Protein AF-A0A0Q4GE25-F1 (afdb_monomer_lite)

Sequence (255 aa):
MQRCVIAACESFARDFEIYSIDETFLDLAGFEGRDLVAHANAMRAQVQLLITIPTCVGIAETKTLANLANVAAKKNPQFGGVAELREQGVRHDVMHAFAVGDVWGVGGATARKLTDLGIHTAGALRDMPMKQARAVGTVVLERLVAELRGVPSNAVEAVEPRRKGMAVTRSFGTPICDFERMRGALSQYALRAGEKLRSHGLVAARLTTFFHTNKHKPDRPQYGGSRMVTLHPMTNDSLELIAAARHGRMLAASP

Secondary structure (DSSP, 8-state):
-HHHHHHHHGGG-SEEEE-SSS-EEEE-TT-TTS-HHHHHHHHHHHHHHHH-----EEE-SSHHHHHHHHHHHHH-GGGTTEEE--SHHHHHHHHHHSBGGGSTT--HHHHHHHHHTT--BHHHHHHS-HHHHHHHHHHHHHHHHHHHTT----SS--S-------------SS---SHHHHHHHHHHHHHHHHHHHHHTT--EEEEEEEEE--TT-TTS---EEEEEEEEEEEE--HHHHHHHHHHS---PPP-

Foldseek 3Di:
DQVQLCVLCVVLAPDWQDDDSQDIDGHNPVVVPDPNLVSVVVSQVSCCVRVVDHAAWAAALEPQNRQLQQVCLVPPCVSVRYGYLNDPVSLVVSQVVAFPCSTPPCDPVLSVLCVVVVNTTSVSLLVDDLVVLCVSPNVLSSQSSCVSVSHYRCSDPSPPPPPPDDFDDDDDPDDDPDPVVVLVVLLVRLLVQLVVCVVVVHFAQKDKDKDWDDPVPPVDDTDIDMDMDGDVPTGSDSVSSSVRSNVPPDPDDDD

pLDDT: mean 88.65, std 12.49, range [27.84, 98.56]

Structure (mmCIF, N/CA/C/O backbone):
data_AF-A0A0Q4GE25-F1
#
_entry.id   AF-A0A0Q4GE25-F1
#
loop_
_atom_site.group_PDB
_atom_site.id
_atom_site.type_symbol
_atom_site.label_atom_id
_atom_site.label_alt_id
_atom_site.label_comp_id
_atom_site.label_asym_id
_atom_site.label_entity_id
_atom_site.label_seq_id
_atom_site.pdbx_PDB_ins_code
_atom_site.Cartn_x
_atom_site.Cartn_y
_atom_site.Cartn_z
_atom_site.occupancy
_atom_site.B_iso_or_equiv
_atom_site.auth_seq_id
_atom_site.auth_comp_id
_atom_site.auth_asym_id
_atom_site.auth_atom_id
_atom_site.pdbx_PDB_model_num
ATOM 1 N N . MET A 1 1 ? 17.898 -0.895 7.546 1.00 73.31 1 MET A N 1
ATOM 2 C CA . MET A 1 1 ? 16.659 -0.200 7.946 1.00 73.31 1 MET A CA 1
ATOM 3 C C . MET A 1 1 ? 15.548 -1.200 8.243 1.00 73.31 1 MET A C 1
ATOM 5 O O . MET A 1 1 ? 15.315 -1.435 9.414 1.00 73.31 1 MET A O 1
ATOM 9 N N . GLN A 1 2 ? 14.964 -1.879 7.248 1.00 79.31 2 GLN A N 1
ATOM 10 C CA . GLN A 1 2 ? 13.864 -2.837 7.460 1.00 79.31 2 GLN A CA 1
ATOM 11 C C .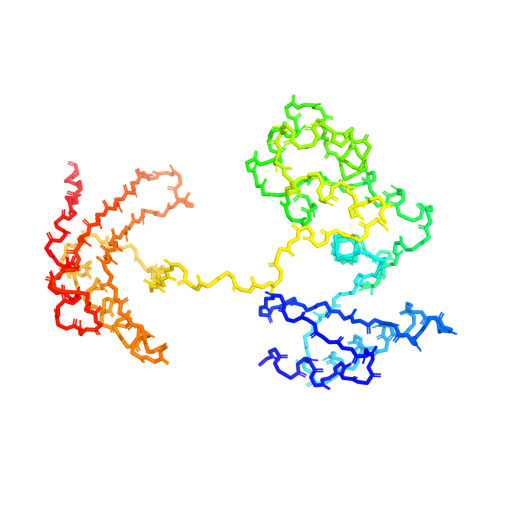 GLN A 1 2 ? 14.130 -3.912 8.533 1.00 79.31 2 GLN A C 1
ATOM 13 O O . GLN A 1 2 ? 13.330 -4.075 9.445 1.00 79.31 2 GLN A O 1
ATOM 18 N N . ARG A 1 3 ? 15.288 -4.591 8.485 1.00 81.88 3 ARG A N 1
ATOM 19 C CA . ARG A 1 3 ? 15.677 -5.592 9.503 1.00 81.88 3 ARG A CA 1
ATOM 20 C C . ARG A 1 3 ? 15.715 -5.018 10.926 1.00 81.88 3 ARG A C 1
ATOM 22 O O . ARG A 1 3 ? 15.395 -5.723 11.869 1.00 81.88 3 ARG A O 1
ATOM 29 N N . CYS A 1 4 ? 16.092 -3.748 11.072 1.00 84.31 4 CYS A N 1
ATOM 30 C CA . CYS A 1 4 ? 16.165 -3.081 12.370 1.00 84.31 4 CYS A CA 1
ATOM 31 C C . CYS A 1 4 ? 14.767 -2.729 12.898 1.00 84.31 4 CYS A C 1
ATOM 33 O O . CYS A 1 4 ? 14.531 -2.852 14.091 1.00 84.31 4 CYS A O 1
ATOM 35 N N . VAL A 1 5 ? 13.839 -2.335 12.016 1.00 86.50 5 VAL A N 1
ATOM 36 C CA . VAL A 1 5 ? 12.433 -2.100 12.389 1.00 86.50 5 VAL A CA 1
ATOM 37 C C . VAL A 1 5 ? 11.776 -3.401 12.845 1.00 86.50 5 VAL A C 1
ATOM 39 O O . VAL A 1 5 ? 11.134 -3.407 13.885 1.00 86.50 5 VAL A O 1
ATOM 42 N N . ILE A 1 6 ? 11.984 -4.508 12.123 1.00 86.69 6 ILE A N 1
ATOM 43 C CA . ILE A 1 6 ? 11.445 -5.820 12.522 1.00 86.69 6 ILE A CA 1
ATOM 44 C C . ILE A 1 6 ? 11.987 -6.224 13.892 1.00 86.69 6 ILE A C 1
ATOM 46 O O . ILE A 1 6 ? 11.196 -6.507 14.782 1.00 86.69 6 ILE A O 1
ATOM 50 N N . ALA A 1 7 ? 13.306 -6.141 14.097 1.00 87.50 7 ALA A N 1
ATOM 51 C CA . ALA A 1 7 ? 13.917 -6.429 15.394 1.00 87.50 7 ALA A CA 1
ATOM 52 C C . ALA A 1 7 ? 13.349 -5.548 16.526 1.00 87.50 7 ALA A C 1
ATOM 54 O O . ALA A 1 7 ? 13.128 -6.024 17.634 1.00 87.50 7 ALA A O 1
ATOM 55 N N . ALA A 1 8 ? 13.054 -4.271 16.252 1.00 90.19 8 ALA A N 1
ATOM 56 C CA . ALA A 1 8 ? 12.422 -3.377 17.222 1.00 90.19 8 ALA A CA 1
ATOM 57 C C . ALA A 1 8 ? 10.956 -3.740 17.525 1.00 90.19 8 ALA A C 1
ATOM 59 O O . ALA A 1 8 ? 10.451 -3.339 18.571 1.00 90.19 8 ALA A O 1
ATOM 60 N N . CYS A 1 9 ? 10.283 -4.487 16.649 1.00 91.25 9 CYS A N 1
ATOM 61 C CA . CYS A 1 9 ? 8.892 -4.900 16.816 1.00 91.25 9 CYS A CA 1
ATOM 62 C C . CYS A 1 9 ? 8.727 -6.357 17.277 1.00 91.25 9 CYS A C 1
ATOM 64 O O . CYS A 1 9 ? 7.604 -6.725 17.605 1.00 91.25 9 CYS A O 1
ATOM 66 N N . GLU A 1 10 ? 9.787 -7.176 17.319 1.00 90.06 10 GLU A N 1
ATOM 67 C CA . GLU A 1 10 ? 9.715 -8.636 17.545 1.00 90.06 10 GLU A CA 1
ATOM 68 C C . GLU A 1 10 ? 8.858 -9.042 18.754 1.00 90.06 10 GLU A C 1
ATOM 70 O O . GLU A 1 10 ? 8.070 -9.974 18.661 1.00 90.06 10 GLU A O 1
ATOM 75 N N . SER A 1 11 ? 8.931 -8.312 19.869 1.00 91.44 11 SER A N 1
ATOM 76 C CA . SER A 1 11 ? 8.152 -8.614 21.081 1.00 91.44 11 SER A CA 1
ATOM 77 C C . SER A 1 11 ? 6.671 -8.212 21.021 1.00 91.44 11 SER A C 1
ATOM 79 O O . SER A 1 11 ? 5.930 -8.456 21.974 1.00 91.44 11 SER A O 1
ATOM 81 N N . PHE A 1 12 ? 6.236 -7.539 19.954 1.00 93.31 12 PHE A N 1
ATOM 82 C CA . PHE A 1 12 ? 4.886 -6.981 19.815 1.00 93.31 12 PHE A CA 1
ATOM 83 C C . PHE A 1 12 ? 3.976 -7.787 18.890 1.00 93.31 12 PHE A C 1
ATOM 85 O O . PHE A 1 12 ? 2.786 -7.486 18.831 1.00 93.31 12 PHE A O 1
ATOM 92 N N . ALA A 1 13 ? 4.495 -8.789 18.187 1.00 93.38 13 ALA A N 1
ATOM 93 C CA . ALA A 1 13 ? 3.704 -9.630 17.300 1.00 93.38 13 ALA A CA 1
ATOM 94 C C . ALA A 1 13 ? 4.163 -11.083 17.376 1.00 93.38 13 ALA A C 1
ATOM 96 O O . ALA A 1 13 ? 5.288 -11.377 17.771 1.00 93.38 13 ALA A O 1
ATOM 97 N N . ARG A 1 14 ? 3.268 -11.993 16.998 1.00 90.94 14 ARG A N 1
ATOM 98 C CA . ARG A 1 14 ? 3.565 -13.421 16.882 1.00 90.94 14 ARG A CA 1
ATOM 99 C C . ARG A 1 14 ? 4.433 -13.710 15.662 1.00 90.94 14 ARG A C 1
ATOM 101 O O . ARG A 1 14 ? 5.336 -14.535 15.741 1.00 90.94 14 ARG A O 1
ATOM 108 N N . ASP A 1 15 ? 4.116 -13.058 14.547 1.00 90.12 15 ASP A N 1
ATOM 109 C CA . ASP A 1 15 ? 4.780 -13.250 13.261 1.00 90.12 15 ASP A CA 1
ATOM 110 C C . ASP A 1 15 ? 4.742 -11.963 12.420 1.00 90.12 15 ASP A C 1
ATOM 112 O O . ASP A 1 15 ? 3.973 -11.033 12.699 1.00 90.12 15 ASP A O 1
ATOM 116 N N . PHE A 1 16 ? 5.581 -11.916 11.386 1.00 88.06 16 PHE A N 1
ATOM 117 C CA . PHE A 1 16 ? 5.767 -10.770 10.505 1.00 88.06 16 PHE A CA 1
ATOM 118 C C . PHE A 1 16 ? 5.730 -11.191 9.041 1.00 88.06 16 PHE A C 1
ATOM 120 O O . PHE A 1 16 ? 6.460 -12.077 8.604 1.00 88.06 16 PHE A O 1
ATOM 127 N N . GLU A 1 17 ? 4.978 -10.446 8.239 1.00 87.38 17 GLU A N 1
ATOM 128 C CA . GLU A 1 17 ? 5.005 -10.561 6.788 1.00 87.38 17 GLU A CA 1
ATOM 129 C C . GLU A 1 17 ? 5.560 -9.278 6.173 1.00 87.38 17 GLU A C 1
ATOM 131 O O . GLU A 1 17 ? 4.944 -8.211 6.208 1.00 87.38 17 GLU A O 1
ATOM 136 N N . ILE A 1 18 ? 6.751 -9.395 5.591 1.00 84.50 18 ILE A N 1
ATOM 137 C CA . ILE A 1 18 ? 7.405 -8.319 4.851 1.00 84.50 18 ILE A CA 1
ATOM 138 C C . ILE A 1 18 ? 6.677 -8.111 3.521 1.00 84.50 18 ILE A C 1
ATOM 140 O O . ILE A 1 18 ? 6.727 -8.980 2.653 1.00 84.50 18 ILE A O 1
ATOM 144 N N . TYR A 1 19 ? 6.062 -6.942 3.338 1.00 83.56 19 TYR A N 1
ATOM 145 C CA . TYR A 1 19 ? 5.376 -6.597 2.093 1.00 83.56 19 TYR A CA 1
ATOM 146 C C . TYR A 1 19 ? 6.238 -5.714 1.179 1.00 83.56 19 TYR A C 1
ATOM 148 O O . TYR A 1 19 ? 6.393 -5.992 -0.011 1.00 83.56 19 TYR A O 1
ATOM 156 N N . SER A 1 20 ? 6.851 -4.667 1.734 1.00 82.50 20 SER A N 1
ATOM 157 C CA . SER A 1 20 ? 7.779 -3.773 1.033 1.00 82.50 20 SER A CA 1
ATOM 158 C C . SER A 1 20 ? 8.949 -3.385 1.946 1.00 82.50 20 SER A C 1
ATOM 160 O O . SER A 1 20 ? 9.133 -3.951 3.020 1.00 82.50 20 SER A O 1
ATOM 162 N N . ILE A 1 21 ? 9.780 -2.429 1.522 1.00 76.75 21 ILE A N 1
ATOM 163 C CA . ILE A 1 21 ? 10.890 -1.911 2.342 1.00 76.75 21 ILE A CA 1
ATOM 164 C C . ILE A 1 21 ? 10.368 -1.137 3.568 1.00 76.75 21 ILE A C 1
ATOM 166 O O . ILE A 1 21 ? 11.033 -1.113 4.605 1.00 76.75 21 ILE A O 1
ATOM 170 N N . ASP A 1 22 ? 9.207 -0.498 3.432 1.00 83.19 22 ASP A N 1
ATOM 171 C CA . ASP A 1 22 ? 8.592 0.422 4.390 1.00 83.19 22 ASP A CA 1
ATOM 172 C C . ASP A 1 22 ? 7.255 -0.077 4.968 1.00 83.19 22 ASP A C 1
ATOM 174 O O . ASP A 1 22 ? 6.660 0.604 5.802 1.00 83.19 22 ASP A O 1
ATOM 178 N N . GLU A 1 23 ? 6.793 -1.264 4.568 1.00 88.94 23 GLU A N 1
ATOM 179 C CA . GLU A 1 23 ? 5.515 -1.834 4.993 1.00 88.94 23 GLU A CA 1
ATOM 180 C C . GLU A 1 23 ? 5.651 -3.315 5.369 1.00 88.94 23 GLU A C 1
ATOM 182 O O . GLU A 1 23 ? 6.169 -4.139 4.607 1.00 88.94 23 GLU A O 1
ATOM 187 N N . THR A 1 24 ? 5.152 -3.644 6.559 1.00 91.06 24 THR A N 1
ATOM 188 C CA . THR A 1 24 ? 5.160 -4.987 7.145 1.00 91.06 24 THR A CA 1
ATOM 189 C C . THR A 1 24 ? 3.801 -5.226 7.792 1.00 91.06 24 THR A C 1
ATOM 191 O O . THR A 1 24 ? 3.307 -4.359 8.514 1.00 91.06 24 THR A O 1
ATOM 194 N N . PHE A 1 25 ? 3.208 -6.394 7.560 1.00 92.75 25 PHE A N 1
ATOM 195 C CA . PHE A 1 25 ? 2.027 -6.845 8.293 1.00 92.75 25 PHE A CA 1
ATOM 196 C C . PHE A 1 25 ? 2.459 -7.632 9.527 1.00 92.75 25 PHE A C 1
ATOM 198 O O . PHE A 1 25 ? 3.404 -8.418 9.471 1.00 92.75 25 PHE A O 1
ATOM 205 N N . LEU A 1 26 ? 1.779 -7.391 10.643 1.00 93.38 26 LEU A N 1
ATOM 206 C CA . LEU A 1 26 ? 2.067 -8.016 11.926 1.00 93.38 26 LEU A CA 1
ATOM 207 C C . LEU A 1 26 ? 0.892 -8.907 12.309 1.00 93.38 26 LEU A C 1
ATOM 209 O O . LEU A 1 26 ? -0.261 -8.480 12.239 1.00 93.38 26 LEU A O 1
ATOM 213 N N . ASP A 1 27 ? 1.196 -10.123 12.738 1.00 91.94 27 ASP A N 1
ATOM 214 C CA . ASP A 1 27 ? 0.208 -11.033 13.292 1.00 91.94 27 ASP A CA 1
ATOM 215 C C . ASP A 1 27 ? 0.078 -10.808 14.802 1.00 91.94 27 ASP A C 1
ATOM 217 O O . ASP A 1 27 ? 0.996 -11.090 15.575 1.00 91.94 27 ASP A O 1
ATOM 221 N N . LEU A 1 28 ? -1.072 -10.278 15.217 1.00 92.12 28 LEU A N 1
ATOM 222 C CA . LEU A 1 28 ? -1.384 -9.978 16.615 1.00 92.12 28 LEU A CA 1
ATOM 223 C C . LEU A 1 28 ? -2.169 -11.102 17.308 1.00 92.12 28 LEU A C 1
ATOM 225 O O . LEU A 1 28 ? -2.698 -10.888 18.401 1.00 92.12 28 LEU A O 1
ATOM 229 N N . ALA A 1 29 ? -2.251 -12.295 16.711 1.00 88.38 29 ALA A N 1
ATOM 230 C CA . ALA A 1 29 ? -2.863 -13.441 17.369 1.00 88.38 29 ALA A CA 1
ATOM 231 C C . ALA A 1 29 ? -2.149 -13.769 18.693 1.00 88.38 29 ALA A C 1
ATOM 233 O O . ALA A 1 29 ? -0.920 -13.860 18.749 1.00 88.38 29 ALA A O 1
ATOM 234 N N . GLY A 1 30 ? -2.918 -13.959 19.764 1.00 89.44 30 GLY A N 1
ATOM 235 C CA . GLY A 1 30 ? -2.420 -14.113 21.136 1.00 89.44 30 GLY A CA 1
ATOM 236 C C . GLY A 1 30 ? -2.294 -12.803 21.927 1.00 89.44 30 GLY A C 1
ATOM 237 O O . GLY A 1 30 ? -1.960 -12.839 23.114 1.00 89.44 30 GLY A O 1
ATOM 238 N N . PHE A 1 31 ? -2.567 -11.647 21.312 1.00 89.94 31 PHE A N 1
ATOM 239 C CA . PHE A 1 31 ? -2.588 -10.338 21.977 1.00 89.94 31 PHE A CA 1
ATOM 240 C C . PHE A 1 31 ? -4.014 -9.798 22.195 1.00 89.94 31 PHE A C 1
ATOM 242 O O . PHE A 1 31 ? -4.175 -8.682 22.681 1.00 89.94 31 PHE A O 1
ATOM 249 N N . GLU A 1 32 ? -5.059 -10.575 21.892 1.00 82.56 32 GLU A N 1
ATOM 250 C CA . GLU A 1 32 ? -6.461 -10.129 21.855 1.00 82.56 32 GLU A CA 1
ATOM 251 C C . GLU A 1 32 ? -7.000 -9.662 23.213 1.00 82.56 32 GLU A C 1
ATOM 253 O O . GLU A 1 32 ? -7.897 -8.826 23.258 1.00 82.56 32 GLU A O 1
ATOM 258 N N . GLY A 1 33 ? -6.447 -10.176 24.316 1.00 83.94 33 GLY A N 1
ATOM 259 C CA . GLY A 1 33 ? -6.804 -9.766 25.680 1.00 83.94 33 GLY A CA 1
ATOM 260 C C . GLY A 1 33 ? -6.204 -8.426 26.120 1.00 83.94 33 GLY A C 1
ATOM 261 O O . GLY A 1 33 ? -6.385 -8.029 27.269 1.00 83.94 33 GLY A O 1
ATOM 262 N N . ARG A 1 34 ? -5.451 -7.747 25.248 1.00 89.69 34 ARG A N 1
ATOM 263 C CA . ARG A 1 34 ? -4.836 -6.444 25.521 1.00 89.69 34 ARG A CA 1
ATOM 264 C C . ARG A 1 34 ? -5.616 -5.322 24.850 1.00 89.69 34 ARG A C 1
ATOM 266 O O . ARG A 1 34 ? -6.304 -5.520 23.851 1.00 89.69 34 ARG A O 1
ATOM 273 N N . ASP A 1 35 ? -5.399 -4.110 25.343 1.00 94.56 35 ASP A N 1
ATOM 274 C CA . ASP A 1 35 ? -5.652 -2.908 24.557 1.00 94.56 35 ASP A CA 1
ATOM 275 C C . ASP A 1 35 ? -4.639 -2.859 23.401 1.00 94.56 35 ASP A C 1
ATOM 277 O O . ASP A 1 35 ? -3.457 -2.549 23.591 1.00 94.56 35 ASP A O 1
ATOM 281 N N . LEU A 1 36 ? -5.096 -3.219 22.198 1.00 94.69 36 LEU A N 1
ATOM 282 C CA . LEU A 1 36 ? -4.242 -3.262 21.014 1.00 94.69 36 LEU A CA 1
ATOM 283 C C . LEU A 1 36 ? -3.779 -1.869 20.575 1.00 94.69 36 LEU A C 1
ATOM 285 O O . LEU A 1 36 ? -2.692 -1.751 20.011 1.00 94.69 36 LEU A O 1
ATOM 289 N N . VAL A 1 37 ? -4.549 -0.816 20.860 1.00 95.75 37 VAL A N 1
ATOM 290 C CA . VAL A 1 37 ? -4.159 0.562 20.542 1.00 95.75 37 VAL A CA 1
ATOM 291 C C . VAL A 1 37 ? -3.011 0.992 21.449 1.00 95.75 37 VAL A C 1
ATOM 293 O O . VAL A 1 37 ? -2.006 1.520 20.965 1.00 95.75 37 VAL A O 1
ATOM 296 N N . ALA A 1 38 ? -3.101 0.719 22.752 1.00 96.69 38 ALA A N 1
ATOM 297 C CA . ALA A 1 38 ? -2.001 0.963 23.685 1.00 96.69 38 ALA A CA 1
ATOM 298 C C . ALA A 1 38 ? -0.761 0.120 23.337 1.00 96.69 38 ALA A C 1
ATOM 300 O O . ALA A 1 38 ? 0.356 0.641 23.295 1.00 96.69 38 ALA A O 1
ATOM 301 N N . HIS A 1 39 ? -0.956 -1.163 23.014 1.00 96.56 39 HIS A N 1
ATOM 302 C CA . HIS A 1 39 ? 0.111 -2.081 22.603 1.00 96.56 39 HIS A CA 1
ATOM 303 C C . HIS A 1 39 ? 0.836 -1.599 21.336 1.00 96.56 39 HIS A C 1
ATOM 305 O O . HIS A 1 39 ? 2.066 -1.541 21.302 1.00 96.56 39 HIS A O 1
ATOM 311 N N . ALA A 1 40 ? 0.091 -1.164 20.317 1.00 96.56 40 ALA A N 1
ATOM 312 C CA . ALA A 1 40 ? 0.656 -0.597 19.095 1.00 96.56 40 ALA A CA 1
ATOM 313 C C . ALA A 1 40 ? 1.359 0.748 19.336 1.00 96.56 40 ALA A C 1
ATOM 315 O O . ALA A 1 40 ? 2.398 1.012 18.732 1.00 96.56 40 ALA A O 1
ATOM 316 N N . ASN A 1 41 ? 0.850 1.598 20.232 1.00 97.31 41 ASN A N 1
ATOM 317 C CA . ASN A 1 41 ? 1.535 2.839 20.599 1.00 97.31 41 ASN A CA 1
ATOM 318 C C . ASN A 1 41 ? 2.864 2.580 21.319 1.00 97.31 41 ASN A C 1
ATOM 320 O O . ASN A 1 41 ? 3.853 3.248 21.017 1.00 97.31 41 ASN A O 1
ATOM 324 N N . ALA A 1 42 ? 2.924 1.579 22.201 1.00 96.81 42 ALA A N 1
ATOM 325 C CA . ALA A 1 42 ? 4.175 1.153 22.825 1.00 96.81 42 ALA A CA 1
ATOM 326 C C . ALA A 1 42 ? 5.187 0.649 21.780 1.00 96.81 42 ALA A C 1
ATOM 328 O O . ALA A 1 42 ? 6.351 1.053 21.803 1.00 96.81 42 ALA A O 1
ATOM 329 N N . MET A 1 43 ? 4.731 -0.142 20.802 1.00 96.19 43 MET A N 1
ATOM 330 C CA . MET A 1 43 ? 5.563 -0.580 19.676 1.00 96.19 43 MET A CA 1
ATOM 331 C C . MET A 1 43 ? 6.116 0.611 18.884 1.00 96.19 43 MET A C 1
ATOM 333 O O . MET A 1 43 ? 7.315 0.686 18.618 1.00 96.19 43 MET A O 1
ATOM 337 N N . ARG A 1 44 ? 5.263 1.581 18.533 1.00 96.69 44 ARG A N 1
ATOM 338 C CA . ARG A 1 44 ? 5.677 2.793 17.807 1.00 96.69 44 ARG A CA 1
ATOM 339 C C . ARG A 1 44 ? 6.698 3.609 18.590 1.00 96.69 44 ARG A C 1
ATOM 341 O O . ARG A 1 44 ? 7.665 4.085 18.000 1.00 96.69 44 ARG A O 1
ATOM 348 N N . ALA A 1 45 ? 6.512 3.750 19.902 1.00 96.44 45 ALA A N 1
ATOM 349 C CA . ALA A 1 45 ? 7.464 4.435 20.770 1.00 96.44 45 ALA A CA 1
ATOM 350 C C . ALA A 1 45 ? 8.826 3.724 20.786 1.00 96.44 45 ALA A C 1
ATOM 352 O O . ALA A 1 45 ? 9.859 4.386 20.695 1.00 96.44 45 ALA A O 1
ATOM 353 N N . GLN A 1 46 ? 8.843 2.388 20.816 1.00 96.06 46 GLN A N 1
ATOM 354 C CA . GLN A 1 46 ? 10.074 1.600 20.732 1.00 96.06 46 GLN A CA 1
ATOM 355 C C . GLN A 1 46 ? 10.776 1.763 19.378 1.00 96.06 46 GLN A C 1
ATOM 357 O O . GLN A 1 46 ? 11.987 1.986 19.337 1.00 96.06 46 GLN A O 1
ATOM 362 N N . VAL A 1 47 ? 10.034 1.726 18.268 1.00 95.00 47 VAL A N 1
ATOM 363 C CA . VAL A 1 47 ? 10.600 1.988 16.934 1.00 95.00 47 VAL A CA 1
ATOM 364 C C . VAL A 1 47 ? 11.168 3.405 16.853 1.00 95.00 47 VAL A C 1
ATOM 366 O O . VAL A 1 47 ? 12.278 3.591 16.355 1.00 95.00 47 VAL A O 1
ATOM 369 N N . GLN A 1 48 ? 10.456 4.399 17.385 1.00 95.88 48 GLN A N 1
ATOM 370 C CA . GLN A 1 48 ? 10.933 5.778 17.423 1.00 95.88 48 GLN A CA 1
ATOM 371 C C . GLN A 1 48 ? 12.203 5.918 18.274 1.00 95.88 48 GLN A C 1
ATOM 373 O O . GLN A 1 48 ? 13.123 6.625 17.875 1.00 95.88 48 GLN A O 1
ATOM 378 N N . LEU A 1 49 ? 12.280 5.237 19.418 1.00 94.75 49 LEU A N 1
ATOM 379 C CA . LEU A 1 49 ? 13.441 5.280 20.306 1.00 94.75 49 LEU A CA 1
ATOM 380 C C . LEU A 1 49 ? 14.679 4.637 19.667 1.00 94.75 49 LEU A C 1
ATOM 382 O O . LEU A 1 49 ? 15.764 5.210 19.712 1.00 94.75 49 LEU A O 1
ATOM 386 N N . LEU A 1 50 ? 14.520 3.448 19.084 1.00 93.81 50 LEU A N 1
ATOM 387 C CA . LEU A 1 50 ? 15.643 2.646 18.595 1.00 93.81 50 LEU A CA 1
ATOM 388 C C . LEU A 1 50 ? 16.074 3.028 17.176 1.00 93.81 50 LEU A C 1
ATOM 390 O O . LEU A 1 50 ? 17.257 2.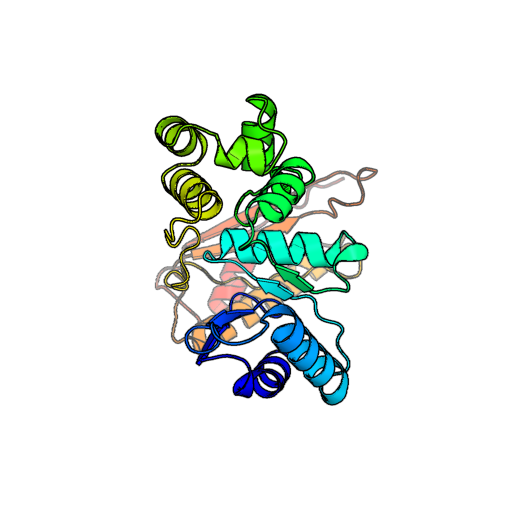966 16.849 1.00 93.81 50 LEU A O 1
ATOM 394 N N . ILE A 1 51 ? 15.113 3.381 16.319 1.00 92.94 51 ILE A N 1
ATOM 395 C CA . ILE A 1 51 ? 15.318 3.532 14.872 1.00 92.94 51 ILE A CA 1
ATOM 396 C C . ILE A 1 51 ? 15.095 4.975 14.404 1.00 92.94 51 ILE A C 1
ATOM 398 O O . ILE A 1 51 ? 15.479 5.294 13.284 1.00 92.94 51 ILE A O 1
ATOM 402 N N . THR A 1 52 ? 14.497 5.836 15.240 1.00 92.75 52 THR A N 1
ATOM 403 C CA . THR A 1 52 ? 14.213 7.265 14.977 1.00 92.75 52 THR A CA 1
ATOM 404 C C . THR A 1 52 ? 13.304 7.555 13.782 1.00 92.75 52 THR A C 1
ATOM 406 O O . THR A 1 52 ? 13.166 8.706 13.363 1.00 92.75 52 THR A O 1
ATOM 409 N N . ILE A 1 53 ? 12.618 6.528 13.273 1.00 89.81 53 ILE A N 1
ATOM 410 C CA . ILE A 1 53 ? 11.673 6.642 12.163 1.00 89.81 53 ILE A CA 1
ATOM 411 C C . ILE A 1 53 ? 10.242 6.708 12.712 1.00 89.81 53 ILE A C 1
ATOM 413 O O . ILE A 1 53 ? 9.813 5.764 13.385 1.00 89.81 53 ILE A O 1
ATOM 417 N N . PRO A 1 54 ? 9.469 7.758 12.374 1.00 91.69 54 PRO A N 1
ATOM 418 C CA . PRO A 1 54 ? 8.065 7.822 12.740 1.00 91.69 54 PRO A CA 1
ATOM 419 C C . PRO A 1 54 ? 7.283 6.754 11.977 1.00 91.69 54 PRO A C 1
ATOM 421 O O . PRO A 1 54 ? 7.402 6.609 10.760 1.00 91.69 54 PRO A O 1
ATOM 424 N N . THR A 1 55 ? 6.449 6.016 12.700 1.00 94.12 55 THR A N 1
ATOM 425 C CA . THR A 1 55 ? 5.608 4.955 12.140 1.00 94.12 55 THR A CA 1
ATOM 426 C C . THR A 1 55 ? 4.142 5.208 12.461 1.00 94.12 55 THR A C 1
ATOM 428 O O . THR A 1 55 ? 3.810 5.885 13.437 1.00 94.12 55 THR A O 1
ATOM 431 N N . CYS A 1 56 ? 3.259 4.684 11.616 1.00 96.88 56 CYS A N 1
ATOM 432 C CA . CYS A 1 56 ? 1.826 4.582 11.879 1.00 96.88 56 CYS A CA 1
ATOM 433 C C . CYS A 1 56 ? 1.433 3.106 11.867 1.00 96.88 56 CYS A C 1
ATOM 435 O O . CYS A 1 56 ? 2.106 2.299 11.220 1.00 96.88 56 CYS A O 1
ATOM 437 N N . VAL A 1 57 ? 0.371 2.763 12.591 1.00 97.50 57 VAL A N 1
ATOM 438 C CA . VAL A 1 57 ? -0.131 1.388 12.689 1.00 97.50 57 VAL A CA 1
ATOM 439 C C . VAL A 1 57 ? -1.627 1.376 12.415 1.00 97.50 57 VAL A C 1
ATOM 441 O O . VAL A 1 57 ? -2.378 2.192 12.947 1.00 97.50 57 VAL A O 1
ATOM 444 N N . GLY A 1 58 ? -2.051 0.439 11.574 1.00 97.50 58 GLY A N 1
ATOM 445 C CA . GLY A 1 58 ? -3.453 0.137 11.331 1.00 97.50 58 GLY A CA 1
ATOM 446 C C . GLY A 1 58 ? -3.798 -1.254 11.841 1.00 97.50 58 GLY A C 1
ATOM 447 O O . GLY A 1 58 ? -3.042 -2.193 11.598 1.00 97.50 58 GLY A O 1
ATOM 448 N N . ILE A 1 59 ? -4.922 -1.385 12.541 1.00 97.00 59 ILE A N 1
ATOM 449 C CA . ILE A 1 59 ? -5.348 -2.631 13.187 1.00 97.00 59 ILE A CA 1
ATOM 450 C C . ILE A 1 59 ? -6.728 -3.028 12.661 1.00 97.00 59 ILE A C 1
ATOM 452 O O . ILE A 1 59 ? -7.681 -2.254 12.765 1.00 97.00 59 ILE A O 1
ATOM 456 N N . ALA A 1 60 ? -6.837 -4.231 12.097 1.00 95.62 60 ALA A N 1
ATOM 457 C CA . ALA A 1 60 ? -8.096 -4.842 11.672 1.00 95.62 60 ALA A CA 1
ATOM 458 C C . ALA A 1 60 ? -7.928 -6.356 11.434 1.00 95.62 60 ALA A C 1
ATOM 460 O O . ALA A 1 60 ? -6.827 -6.888 11.530 1.00 95.62 60 ALA A O 1
ATOM 461 N N . GLU A 1 61 ? -9.021 -7.038 11.095 1.00 92.81 61 GLU A N 1
ATOM 462 C CA . GLU A 1 61 ? -9.111 -8.494 10.905 1.00 92.81 61 GLU A CA 1
ATOM 463 C C . GLU A 1 61 ? -8.533 -8.976 9.570 1.00 92.81 61 GLU A C 1
ATOM 465 O O . GLU A 1 61 ? -8.183 -10.145 9.426 1.00 92.81 61 GLU A O 1
ATOM 470 N N . THR A 1 62 ? -8.456 -8.092 8.575 1.00 93.88 62 THR A N 1
ATOM 471 C CA . THR A 1 62 ? -7.961 -8.409 7.232 1.00 93.88 62 THR A CA 1
ATOM 472 C C . THR A 1 62 ? -6.853 -7.442 6.840 1.00 93.88 62 THR A C 1
ATOM 474 O O . THR A 1 62 ? -6.819 -6.299 7.305 1.00 93.88 62 THR A O 1
ATOM 477 N N . LYS A 1 63 ? -5.939 -7.869 5.963 1.00 92.88 63 LYS A N 1
ATOM 478 C CA . LYS A 1 63 ? -4.800 -7.036 5.539 1.00 92.88 63 LYS A CA 1
ATOM 479 C C . LYS A 1 63 ? -5.273 -5.760 4.860 1.00 92.88 63 LYS A C 1
ATOM 481 O O . LYS A 1 63 ? -4.722 -4.691 5.104 1.00 92.88 63 LYS A O 1
ATOM 486 N N . THR A 1 64 ? -6.326 -5.860 4.053 1.00 94.88 64 THR A N 1
ATOM 487 C CA . THR A 1 64 ? -6.894 -4.702 3.352 1.00 94.88 64 THR A CA 1
ATOM 488 C C . THR A 1 64 ? -7.479 -3.688 4.336 1.00 94.88 64 THR A C 1
ATOM 490 O O . THR A 1 64 ? -7.225 -2.491 4.204 1.00 94.88 64 THR A O 1
ATOM 493 N N . LEU A 1 65 ? -8.213 -4.149 5.355 1.00 95.88 65 LEU A N 1
ATOM 494 C CA . LEU A 1 65 ? -8.738 -3.268 6.400 1.00 95.88 65 LEU A CA 1
ATOM 495 C C . LEU A 1 65 ? -7.625 -2.681 7.267 1.00 95.88 65 LEU A C 1
ATOM 497 O O . LEU A 1 65 ? -7.670 -1.495 7.578 1.00 95.88 65 LEU A O 1
ATOM 501 N N . ALA A 1 66 ? -6.616 -3.474 7.627 1.00 95.94 66 ALA A N 1
ATOM 502 C CA . ALA A 1 66 ? -5.483 -3.008 8.420 1.00 95.94 66 ALA A CA 1
ATOM 503 C C . ALA A 1 66 ? -4.676 -1.955 7.645 1.00 95.94 66 ALA A C 1
ATOM 505 O O . ALA A 1 66 ? -4.240 -0.955 8.211 1.00 95.94 66 ALA A O 1
ATOM 506 N N . ASN A 1 67 ? -4.546 -2.119 6.326 1.00 95.94 67 ASN A N 1
ATOM 507 C CA . ASN A 1 67 ? -3.935 -1.110 5.472 1.00 95.94 67 ASN A CA 1
ATOM 508 C C . ASN A 1 67 ? -4.776 0.174 5.423 1.00 95.94 67 ASN A C 1
ATOM 510 O O . ASN A 1 67 ? -4.242 1.256 5.656 1.00 95.94 67 ASN A O 1
ATOM 514 N N . LEU A 1 68 ? -6.095 0.065 5.219 1.00 96.88 68 LEU A N 1
ATOM 515 C CA . LEU A 1 68 ? -7.002 1.220 5.247 1.00 96.88 68 LEU A CA 1
ATOM 516 C C . LEU A 1 68 ? -6.938 1.956 6.596 1.00 96.88 68 LEU A C 1
ATOM 518 O O . LEU A 1 68 ? -6.878 3.183 6.629 1.00 96.88 68 LEU A O 1
ATOM 522 N N . ALA A 1 69 ? -6.871 1.211 7.700 1.00 97.50 69 ALA A N 1
ATOM 523 C CA . ALA A 1 69 ? -6.654 1.749 9.036 1.00 97.50 69 ALA A CA 1
ATOM 524 C C . ALA A 1 69 ? -5.328 2.520 9.116 1.00 97.50 69 ALA A C 1
ATOM 526 O O . ALA A 1 69 ? -5.296 3.652 9.581 1.00 97.50 69 ALA A O 1
ATOM 527 N N . ASN A 1 70 ? -4.234 1.971 8.587 1.00 97.31 70 ASN A N 1
ATOM 528 C CA . ASN A 1 70 ? -2.938 2.652 8.565 1.00 97.31 70 ASN A CA 1
ATOM 529 C C . ASN A 1 70 ? -2.985 3.949 7.737 1.00 97.31 70 ASN A C 1
ATOM 531 O O . ASN A 1 70 ? -2.418 4.968 8.131 1.00 97.31 70 ASN A O 1
ATOM 535 N N . VAL A 1 71 ? -3.691 3.943 6.603 1.00 96.50 71 VAL A N 1
ATOM 536 C CA . VAL A 1 71 ? -3.932 5.157 5.809 1.00 96.50 71 VAL A CA 1
ATOM 537 C C . VAL A 1 71 ? -4.730 6.180 6.626 1.00 96.50 71 VAL A C 1
ATOM 539 O O . VAL A 1 71 ? -4.383 7.363 6.620 1.00 96.50 71 VAL A O 1
ATOM 542 N N . ALA A 1 72 ? -5.730 5.739 7.393 1.00 96.88 72 ALA A N 1
ATOM 543 C CA . ALA A 1 72 ? -6.482 6.602 8.296 1.00 96.88 72 ALA A CA 1
ATOM 544 C C . ALA A 1 72 ? -5.619 7.191 9.417 1.00 96.88 72 ALA A C 1
ATOM 546 O O . ALA A 1 72 ? -5.641 8.404 9.623 1.00 96.88 72 ALA A O 1
ATOM 547 N N . ALA A 1 73 ? -4.781 6.370 10.049 1.00 97.25 73 ALA A N 1
ATOM 548 C CA . ALA A 1 73 ? -3.824 6.785 11.069 1.00 97.25 73 ALA A CA 1
ATOM 549 C C . ALA A 1 73 ? -2.834 7.846 10.561 1.00 97.25 73 ALA A C 1
ATOM 551 O O . ALA A 1 73 ? -2.448 8.741 11.310 1.00 97.25 73 ALA A O 1
ATOM 552 N N . LYS A 1 74 ? -2.437 7.758 9.283 1.00 95.12 74 LYS A N 1
ATOM 553 C CA . LYS A 1 74 ? -1.540 8.721 8.626 1.00 95.12 74 LYS A CA 1
ATOM 554 C C . LYS A 1 74 ? -2.236 10.035 8.272 1.00 95.12 74 LYS A C 1
ATOM 556 O O . LYS A 1 74 ? -1.620 11.091 8.382 1.00 95.12 74 LYS A O 1
ATOM 561 N N . LYS A 1 75 ? -3.480 9.978 7.782 1.00 94.69 75 LYS A N 1
ATOM 562 C CA . LYS A 1 75 ? -4.185 11.154 7.238 1.00 94.69 75 LYS A CA 1
ATOM 563 C C . LYS A 1 75 ? -5.023 11.912 8.267 1.00 94.69 75 LYS A C 1
ATOM 565 O O . LYS A 1 75 ? -5.259 13.100 8.066 1.00 94.69 75 LYS A O 1
ATOM 570 N N . ASN A 1 76 ? -5.479 11.261 9.336 1.00 94.00 76 ASN A N 1
ATOM 571 C CA . ASN A 1 76 ? -6.295 11.888 10.372 1.00 94.00 76 ASN A CA 1
ATOM 572 C C . ASN A 1 76 ? -5.524 11.955 11.709 1.00 94.00 76 ASN A C 1
ATOM 574 O O . ASN A 1 76 ? -5.354 10.926 12.370 1.00 94.00 76 ASN A O 1
ATOM 578 N N . PRO A 1 77 ? -5.107 13.161 12.149 1.00 92.88 77 PRO A N 1
ATOM 579 C CA . PRO A 1 77 ? -4.386 13.358 13.407 1.00 92.88 77 PRO A CA 1
ATOM 580 C C . PRO A 1 77 ? -5.115 12.857 14.661 1.00 92.88 77 PRO A C 1
ATOM 582 O O . PRO A 1 77 ? -4.455 12.574 15.657 1.00 92.88 77 PRO A O 1
ATOM 585 N N . GLN A 1 78 ? -6.446 12.714 14.626 1.00 93.19 78 GLN A N 1
ATOM 586 C CA . GLN A 1 78 ? -7.241 12.228 15.763 1.00 93.19 78 GLN A CA 1
ATOM 587 C C . GLN A 1 78 ? -6.849 10.812 16.205 1.00 93.19 78 GLN A C 1
ATOM 589 O O . GLN A 1 78 ? -6.985 10.480 17.377 1.00 93.19 78 GLN A O 1
ATOM 594 N N . PHE A 1 79 ? -6.315 9.996 15.292 1.00 95.06 79 PHE A N 1
ATOM 595 C CA . PHE A 1 79 ? -5.829 8.652 15.610 1.00 95.06 79 PHE A CA 1
ATOM 596 C C . PHE A 1 79 ? -4.463 8.651 16.313 1.00 95.06 79 PHE A C 1
ATOM 598 O O . PHE A 1 79 ? -3.989 7.603 16.742 1.00 95.06 79 PHE A O 1
ATOM 605 N N . GLY A 1 80 ? -3.757 9.786 16.381 1.00 94.62 80 GLY A N 1
ATOM 606 C CA . GLY A 1 80 ? -2.433 9.850 17.010 1.00 94.62 80 GLY A CA 1
ATOM 607 C C . GLY A 1 80 ? -1.395 8.906 16.383 1.00 94.62 80 GLY A C 1
ATOM 608 O O . GLY A 1 80 ? -0.393 8.582 17.019 1.00 94.62 80 GLY A O 1
ATOM 609 N N . GLY A 1 81 ? -1.623 8.448 15.145 1.00 96.19 81 GLY A N 1
ATOM 610 C CA . GLY A 1 81 ? -0.796 7.480 14.421 1.00 96.19 81 GLY A CA 1
ATOM 611 C C . GLY A 1 81 ? -1.094 5.997 14.692 1.00 96.19 81 GLY A C 1
ATOM 612 O O . GLY A 1 81 ? -0.372 5.149 14.167 1.00 96.19 81 GLY A O 1
ATOM 613 N N . VAL A 1 82 ? -2.152 5.663 15.440 1.00 97.75 82 VAL A N 1
ATOM 614 C CA . VAL A 1 82 ? -2.706 4.298 15.514 1.00 97.75 82 VAL A CA 1
ATOM 615 C C . VAL A 1 82 ? -4.206 4.338 15.252 1.00 97.75 82 VAL A C 1
ATOM 617 O O . VAL A 1 82 ? -4.945 4.961 16.004 1.00 97.75 82 VAL A O 1
ATOM 620 N N . ALA A 1 83 ? -4.670 3.644 14.215 1.00 97.50 83 ALA A N 1
ATOM 621 C CA . ALA A 1 83 ? -6.099 3.498 13.953 1.00 97.50 83 ALA A CA 1
ATOM 622 C C . ALA A 1 83 ? -6.511 2.032 14.046 1.00 97.50 83 ALA A C 1
ATOM 624 O O . ALA A 1 83 ? -5.873 1.152 13.466 1.00 97.50 83 ALA A O 1
ATOM 625 N N . GLU A 1 84 ? -7.613 1.784 14.741 1.00 96.31 84 GLU A N 1
ATOM 626 C CA . GLU A 1 84 ? -8.210 0.466 14.887 1.00 96.31 84 GLU A CA 1
ATOM 627 C C . GLU A 1 84 ? -9.601 0.458 14.259 1.00 96.31 84 GLU A C 1
ATOM 629 O O . GLU A 1 84 ? -10.468 1.237 14.641 1.00 96.31 84 GLU A O 1
ATOM 634 N N . LEU A 1 85 ? -9.817 -0.431 13.288 1.00 95.94 85 LEU A N 1
ATOM 635 C CA . LEU A 1 85 ? -11.086 -0.559 12.569 1.00 95.94 85 LEU A CA 1
ATOM 636 C C . LEU A 1 85 ? -11.830 -1.845 12.925 1.00 95.94 85 LEU A C 1
ATOM 638 O O . LEU A 1 85 ? -12.649 -2.295 12.131 1.00 95.94 85 LEU A O 1
ATOM 642 N N . ARG A 1 86 ? -11.559 -2.466 14.079 1.00 91.50 86 ARG A N 1
ATOM 643 C CA . ARG A 1 86 ? -12.340 -3.617 14.580 1.00 91.50 86 ARG A CA 1
ATOM 644 C C . ARG A 1 86 ? -13.739 -3.191 15.037 1.00 91.50 86 ARG A C 1
ATOM 646 O O . ARG A 1 86 ? -14.703 -3.931 14.872 1.00 91.50 86 ARG A O 1
ATOM 653 N N . GLU A 1 87 ? -13.859 -1.970 15.552 1.00 90.00 87 GLU A N 1
ATOM 654 C CA . GLU A 1 87 ? -15.139 -1.377 15.924 1.00 90.00 87 GLU A CA 1
ATOM 655 C C . GLU A 1 87 ? -15.925 -0.922 14.682 1.00 90.00 87 GLU A C 1
ATOM 657 O O . GLU A 1 87 ? -15.399 -0.220 13.814 1.00 90.00 87 GLU A O 1
ATOM 662 N N . GLN A 1 88 ? -17.204 -1.303 14.594 1.00 89.25 88 GLN A N 1
ATOM 663 C CA . GLN A 1 88 ? -18.025 -1.033 13.410 1.00 89.25 88 GLN A CA 1
ATOM 664 C C . GLN A 1 88 ? -18.268 0.461 13.156 1.00 89.25 88 GLN A C 1
ATOM 666 O O . GLN A 1 88 ? -18.283 0.858 11.992 1.00 89.25 88 GLN A O 1
ATOM 671 N N . GLY A 1 89 ? -18.428 1.278 14.206 1.00 94.00 89 GLY A N 1
ATOM 672 C CA . GLY A 1 89 ? -18.656 2.723 14.076 1.00 94.00 89 GLY A CA 1
ATOM 673 C C . GLY A 1 89 ? -17.463 3.426 13.430 1.00 94.00 89 GLY A C 1
ATOM 674 O O . GLY A 1 89 ? -17.578 3.987 12.343 1.00 94.00 89 GLY A O 1
ATOM 675 N N . VAL A 1 90 ? -16.279 3.273 14.029 1.00 93.50 90 VAL A N 1
ATOM 676 C CA . VAL A 1 90 ? -15.025 3.826 13.490 1.00 93.50 90 VAL A CA 1
ATOM 677 C C . VAL A 1 90 ? -14.744 3.304 12.078 1.00 93.50 90 VAL A C 1
ATOM 679 O O . VAL A 1 90 ? -14.373 4.073 11.187 1.00 93.50 90 VAL A O 1
ATOM 682 N N . ARG A 1 91 ? -14.957 2.002 11.835 1.00 96.12 91 ARG A N 1
ATOM 683 C CA . ARG A 1 91 ? -14.807 1.406 10.498 1.00 96.12 91 ARG A CA 1
ATOM 684 C C . ARG A 1 91 ? -15.714 2.078 9.476 1.00 96.12 91 ARG A C 1
ATOM 686 O O . ARG A 1 91 ? -15.250 2.381 8.378 1.00 96.12 91 ARG A O 1
ATOM 693 N N . HIS A 1 92 ? -16.987 2.267 9.808 1.00 95.94 92 HIS A N 1
ATOM 694 C CA . HIS A 1 92 ? -17.956 2.911 8.933 1.00 95.94 92 HIS A CA 1
ATOM 695 C C . HIS A 1 92 ? -17.492 4.323 8.563 1.00 95.94 92 HIS A C 1
ATOM 697 O O . HIS A 1 92 ? -17.365 4.632 7.377 1.00 95.94 92 HIS A O 1
ATOM 703 N N . ASP A 1 93 ? -17.137 5.140 9.551 1.00 95.69 93 ASP A N 1
ATOM 704 C CA . ASP A 1 93 ? -16.747 6.533 9.325 1.00 95.69 93 ASP A CA 1
ATOM 705 C C . ASP A 1 93 ? -15.487 6.644 8.461 1.00 95.69 93 ASP A C 1
ATOM 707 O O . ASP A 1 93 ? -15.447 7.413 7.496 1.00 95.69 93 ASP A O 1
ATOM 711 N N . VAL A 1 94 ? -14.484 5.801 8.722 1.00 96.88 94 VAL A N 1
ATOM 712 C CA . VAL A 1 94 ? -13.280 5.719 7.885 1.00 96.88 94 VAL A CA 1
ATOM 713 C C . VAL A 1 94 ? -13.620 5.248 6.470 1.00 96.88 94 VAL A C 1
ATOM 715 O O . VAL A 1 94 ? -13.154 5.820 5.491 1.00 96.88 94 VAL A O 1
ATOM 718 N N . MET A 1 95 ? -14.474 4.245 6.302 1.00 97.19 95 MET A N 1
ATOM 719 C CA . MET A 1 95 ? -14.846 3.780 4.964 1.00 97.19 95 MET A CA 1
ATOM 720 C C . MET A 1 95 ? -15.589 4.837 4.140 1.00 97.19 95 MET A C 1
ATOM 722 O O . MET A 1 95 ? -15.435 4.873 2.916 1.00 97.19 95 MET A O 1
ATOM 726 N N . HIS A 1 96 ? -16.380 5.691 4.786 1.00 96.38 96 HIS A N 1
ATOM 727 C CA . HIS A 1 96 ? -17.091 6.780 4.121 1.00 96.38 96 HIS A CA 1
ATOM 728 C C . HIS A 1 96 ? -16.198 7.987 3.824 1.00 96.38 96 HIS A C 1
ATOM 730 O O . HIS A 1 96 ? -16.396 8.639 2.799 1.00 96.38 96 HIS A O 1
ATOM 736 N N . ALA A 1 97 ? -15.205 8.268 4.669 1.00 95.94 97 ALA A N 1
ATOM 737 C CA . ALA A 1 97 ? -14.309 9.408 4.490 1.00 95.94 97 ALA A CA 1
ATOM 738 C C . ALA A 1 97 ? -13.200 9.172 3.448 1.00 95.94 97 ALA A C 1
ATOM 740 O O . ALA A 1 97 ? -12.697 10.130 2.860 1.00 95.94 97 ALA A O 1
ATOM 741 N N . PHE A 1 98 ? -12.794 7.920 3.216 1.00 96.50 98 PHE A N 1
ATOM 742 C CA . PHE A 1 98 ? -11.640 7.604 2.372 1.00 96.50 98 PHE A CA 1
ATOM 743 C C . PHE A 1 98 ? -12.055 7.247 0.945 1.00 96.50 98 PHE A C 1
ATOM 745 O O . PHE A 1 98 ? -13.013 6.504 0.706 1.00 96.50 98 PHE A O 1
ATOM 752 N N . ALA A 1 99 ? -11.303 7.780 -0.020 1.00 97.25 99 ALA A N 1
ATOM 753 C CA . ALA A 1 99 ? -11.568 7.566 -1.433 1.00 97.25 99 ALA A CA 1
ATOM 754 C C . ALA A 1 99 ? -11.299 6.109 -1.826 1.00 97.25 99 ALA A C 1
ATOM 756 O O . ALA A 1 99 ? -10.441 5.436 -1.263 1.00 97.25 99 ALA A O 1
ATOM 757 N N . VAL A 1 100 ? -11.969 5.630 -2.871 1.00 97.31 100 VAL A N 1
ATOM 758 C CA . VAL A 1 100 ? -11.772 4.266 -3.382 1.00 97.31 100 VAL A CA 1
ATOM 759 C C . VAL A 1 100 ? -10.318 3.997 -3.799 1.00 97.31 100 VAL A C 1
ATOM 761 O O . VAL A 1 100 ? -9.827 2.881 -3.662 1.00 97.31 100 VAL A O 1
ATOM 764 N N . GLY A 1 101 ? -9.610 5.029 -4.268 1.00 95.44 101 GLY A N 1
ATOM 765 C CA . GLY A 1 101 ? -8.192 4.955 -4.629 1.00 95.44 101 GLY A CA 1
ATOM 766 C C . GLY A 1 101 ? -7.230 4.922 -3.437 1.00 95.44 101 GLY A C 1
ATOM 767 O O . GLY A 1 101 ? -6.052 4.650 -3.642 1.00 95.44 101 GLY A O 1
ATOM 768 N N . ASP A 1 102 ? -7.711 5.179 -2.216 1.00 95.31 102 ASP A N 1
ATOM 769 C CA . ASP A 1 102 ? -6.930 4.991 -0.987 1.00 95.31 102 ASP A CA 1
ATOM 770 C C . ASP A 1 102 ? -6.920 3.526 -0.526 1.00 95.31 102 ASP A C 1
ATOM 772 O O . ASP A 1 102 ? -6.141 3.162 0.354 1.00 95.31 102 ASP A O 1
ATOM 776 N N . VAL A 1 103 ? -7.771 2.672 -1.107 1.00 95.31 103 VAL A N 1
ATOM 777 C CA . VAL A 1 103 ? -7.830 1.256 -0.749 1.00 95.31 103 VAL A CA 1
ATOM 778 C C . VAL A 1 103 ? -6.660 0.504 -1.375 1.00 95.31 103 VAL A C 1
ATOM 780 O O . VAL A 1 103 ? -6.471 0.481 -2.595 1.00 95.31 103 VAL A O 1
ATOM 783 N N . TRP A 1 104 ? -5.893 -0.173 -0.527 1.00 92.94 104 TRP A N 1
ATOM 784 C CA . TRP A 1 104 ? -4.790 -1.031 -0.941 1.00 92.94 104 TRP A CA 1
ATOM 785 C C . TRP A 1 104 ? -5.236 -2.101 -1.942 1.00 92.94 104 TRP A C 1
ATOM 787 O O . TRP A 1 104 ? -6.212 -2.809 -1.716 1.00 92.94 104 TRP A O 1
ATOM 797 N N . GLY A 1 105 ? -4.524 -2.202 -3.067 1.00 88.56 105 GLY A N 1
ATOM 798 C CA . GLY A 1 105 ? -4.885 -3.070 -4.195 1.00 88.56 105 GLY A CA 1
ATOM 799 C C . GLY A 1 105 ? -5.732 -2.390 -5.283 1.00 88.56 105 GLY A C 1
ATOM 800 O O . GLY A 1 105 ? -5.825 -2.914 -6.395 1.00 88.56 105 GLY A O 1
ATOM 801 N N . VAL A 1 106 ? -6.276 -1.190 -5.040 1.00 93.12 106 VAL A N 1
ATOM 802 C CA . VAL A 1 106 ? -6.977 -0.394 -6.062 1.00 93.12 106 VAL A CA 1
ATOM 803 C C . VAL A 1 106 ? -5.999 0.547 -6.771 1.00 93.12 106 VAL A C 1
ATOM 805 O O . VAL A 1 106 ? -5.761 1.681 -6.369 1.00 93.12 106 VAL A O 1
ATOM 808 N N . GLY A 1 107 ? -5.426 0.086 -7.886 1.00 90.12 107 GLY A N 1
ATOM 809 C CA . GLY A 1 107 ? -4.577 0.926 -8.739 1.00 90.12 107 GLY A CA 1
ATOM 810 C C . GLY A 1 107 ? -5.364 1.991 -9.518 1.00 90.12 107 GLY A C 1
ATOM 811 O O . GLY A 1 107 ? -6.565 1.857 -9.740 1.00 90.12 107 GLY A O 1
ATOM 812 N N . GLY A 1 108 ? -4.679 3.020 -10.033 1.00 92.25 108 GLY A N 1
ATOM 813 C CA . GLY A 1 108 ? -5.327 4.172 -10.685 1.00 92.25 108 GLY A CA 1
ATOM 814 C C . GLY A 1 108 ? -6.246 3.837 -11.872 1.00 92.25 108 GLY A C 1
ATOM 815 O O . GLY A 1 108 ? -7.231 4.532 -12.100 1.00 92.25 108 GLY A O 1
ATOM 816 N N . ALA A 1 109 ? -5.974 2.763 -12.621 1.00 91.56 109 ALA A N 1
ATOM 817 C CA . ALA A 1 109 ? -6.880 2.302 -13.678 1.00 91.56 109 ALA A CA 1
ATOM 818 C C . ALA A 1 109 ? -8.175 1.692 -13.116 1.00 91.56 109 ALA A C 1
ATOM 820 O O . ALA A 1 109 ? -9.253 1.961 -13.639 1.00 91.56 109 ALA A O 1
ATOM 821 N N . THR A 1 110 ? -8.072 0.902 -12.046 1.00 93.44 110 THR A N 1
ATOM 822 C CA . THR A 1 110 ? -9.224 0.321 -11.346 1.00 93.44 110 THR A CA 1
ATOM 823 C C . THR A 1 110 ? -10.029 1.405 -10.635 1.00 93.44 110 THR A C 1
ATOM 825 O O . THR A 1 110 ? -11.248 1.410 -10.746 1.00 93.44 110 THR A O 1
ATOM 828 N N . ALA A 1 111 ? -9.361 2.368 -9.991 1.00 96.12 111 ALA A N 1
ATOM 829 C CA . ALA A 1 111 ? -10.008 3.511 -9.349 1.00 96.12 111 ALA A CA 1
ATOM 830 C C . ALA A 1 111 ? -10.880 4.306 -10.334 1.00 96.12 111 ALA A C 1
ATOM 832 O O . ALA A 1 111 ? -12.023 4.615 -10.013 1.00 96.12 111 ALA A O 1
ATOM 833 N N . ARG A 1 112 ? -10.378 4.569 -11.553 1.00 96.38 112 ARG A N 1
ATOM 834 C CA . ARG A 1 112 ? -11.163 5.217 -12.620 1.00 96.38 112 ARG A CA 1
ATOM 835 C C . ARG A 1 112 ? -12.403 4.409 -12.988 1.00 96.38 112 ARG A C 1
ATOM 837 O O . ARG A 1 112 ? -13.496 4.939 -12.890 1.00 96.38 112 ARG A O 1
ATOM 844 N N . LYS A 1 113 ? -12.250 3.112 -13.286 1.00 96.31 113 LYS A N 1
ATOM 845 C CA . LYS A 1 113 ? -13.392 2.228 -13.590 1.00 96.31 113 LYS A CA 1
ATOM 846 C C . LYS A 1 113 ? -14.449 2.230 -12.482 1.00 96.31 113 LYS A C 1
ATOM 848 O O . LYS A 1 113 ? -15.634 2.191 -12.774 1.00 96.31 113 LYS A O 1
ATOM 853 N N . LEU A 1 114 ? -14.024 2.236 -11.218 1.00 97.62 114 LEU A N 1
ATOM 854 C CA . LEU A 1 114 ? -14.926 2.279 -10.066 1.00 97.62 114 LEU A CA 1
ATOM 855 C C . LEU A 1 114 ? -15.634 3.633 -9.957 1.00 97.62 114 LEU A C 1
ATOM 857 O O . LEU A 1 114 ? -16.845 3.678 -9.775 1.00 97.62 114 LEU A O 1
ATOM 861 N N . THR A 1 115 ? -14.898 4.724 -10.151 1.00 96.94 115 THR A N 1
ATOM 862 C CA . THR A 1 115 ? -15.444 6.089 -10.165 1.00 96.94 115 THR A CA 1
ATOM 863 C C . THR A 1 115 ? -16.461 6.275 -11.293 1.00 96.94 115 THR A C 1
ATOM 865 O O . THR A 1 115 ? -17.519 6.846 -11.051 1.00 96.94 115 THR A O 1
ATOM 868 N N . ASP A 1 116 ? -16.202 5.726 -12.484 1.00 96.69 116 ASP A N 1
ATOM 869 C CA . ASP A 1 116 ? -17.135 5.741 -13.623 1.00 96.69 116 ASP A CA 1
ATOM 870 C C . ASP A 1 116 ? -18.440 4.975 -13.320 1.00 96.69 116 ASP A C 1
ATOM 872 O O . ASP A 1 116 ? -19.479 5.241 -13.919 1.00 96.69 116 ASP A O 1
ATOM 876 N N . LEU A 1 117 ? -18.403 4.040 -12.363 1.00 96.50 117 LEU A N 1
ATOM 877 C CA . LEU A 1 117 ? -19.561 3.299 -11.852 1.00 96.50 117 LEU A CA 1
ATOM 878 C C . LEU A 1 117 ? -20.225 3.972 -10.634 1.00 96.50 117 LEU A C 1
ATOM 880 O O . LEU A 1 117 ? -21.090 3.364 -10.006 1.00 96.50 117 LEU A O 1
ATOM 884 N N . GLY A 1 118 ? -19.816 5.190 -10.267 1.00 97.44 118 GLY A N 1
ATOM 885 C CA . GLY A 1 118 ? -20.321 5.912 -9.092 1.00 97.44 118 GLY A CA 1
ATOM 886 C C . GLY A 1 118 ? -19.746 5.435 -7.751 1.00 97.44 118 GLY A C 1
ATOM 887 O O . GLY A 1 118 ? -20.229 5.826 -6.689 1.00 97.44 118 GLY A O 1
ATOM 888 N N . ILE A 1 119 ? -18.717 4.582 -7.768 1.00 98.12 119 ILE A N 1
ATOM 889 C CA . ILE A 1 119 ? -18.071 4.044 -6.565 1.00 98.12 119 ILE A CA 1
ATOM 890 C C . ILE A 1 119 ? -16.871 4.927 -6.221 1.00 98.12 119 ILE A C 1
ATOM 892 O O . ILE A 1 119 ? -15.776 4.759 -6.759 1.00 98.12 119 ILE A O 1
ATOM 896 N N . HIS A 1 120 ? -17.088 5.877 -5.312 1.00 97.94 120 HIS A N 1
ATOM 897 C CA . HIS A 1 120 ? -16.090 6.895 -4.964 1.00 97.94 120 HIS A CA 1
ATOM 898 C C . HIS A 1 120 ? -15.366 6.648 -3.638 1.00 97.94 120 HIS A C 1
ATOM 900 O O . HIS A 1 120 ? -14.265 7.163 -3.452 1.00 97.94 120 HIS A O 1
ATOM 906 N N . THR A 1 121 ? -15.943 5.861 -2.728 1.00 98.56 121 THR A N 1
ATOM 907 C CA . THR A 1 121 ? -15.418 5.649 -1.369 1.00 98.56 121 THR A CA 1
ATOM 908 C C . THR A 1 121 ? -15.080 4.184 -1.107 1.00 98.56 121 THR A C 1
ATOM 910 O O . THR A 1 121 ? -15.565 3.283 -1.799 1.00 98.56 121 THR A O 1
ATOM 913 N N . ALA A 1 122 ? -14.261 3.931 -0.083 1.00 97.88 122 ALA A N 1
ATOM 914 C CA . ALA A 1 122 ? -13.976 2.574 0.381 1.00 97.88 122 ALA A CA 1
ATOM 915 C C . ALA A 1 122 ? -15.257 1.843 0.836 1.00 97.88 122 ALA A C 1
ATOM 917 O O . ALA A 1 122 ? -15.416 0.653 0.567 1.00 97.88 122 ALA A O 1
ATOM 918 N N . GLY A 1 123 ? -16.200 2.562 1.454 1.00 97.88 123 GLY A N 1
ATOM 919 C CA . GLY A 1 123 ? -17.511 2.039 1.849 1.00 97.88 123 GLY A CA 1
ATOM 920 C C . GLY A 1 123 ? -18.369 1.636 0.652 1.00 97.88 123 GLY A C 1
ATOM 921 O O . GLY A 1 123 ? -18.879 0.520 0.614 1.00 97.88 123 GLY A O 1
ATOM 922 N N . ALA A 1 124 ? -18.440 2.480 -0.382 1.00 98.19 124 ALA A N 1
ATOM 923 C CA . ALA A 1 124 ? -19.153 2.135 -1.612 1.00 98.19 124 ALA A CA 1
ATOM 924 C C . ALA A 1 124 ? -18.548 0.894 -2.294 1.00 98.19 124 ALA A C 1
ATOM 926 O O . ALA A 1 124 ? -19.275 0.054 -2.821 1.00 98.19 124 ALA A O 1
ATOM 927 N N . LEU A 1 125 ? -17.218 0.742 -2.249 1.00 98.12 125 LEU A N 1
ATOM 928 C CA . LEU A 1 125 ? -16.554 -0.453 -2.765 1.00 98.12 125 LEU A CA 1
ATOM 929 C C . LEU A 1 125 ? -16.871 -1.697 -1.925 1.00 98.12 125 LEU A C 1
ATOM 931 O O . LEU A 1 125 ? -17.176 -2.743 -2.495 1.00 98.12 125 LEU A O 1
ATOM 935 N N . ARG A 1 126 ? -16.857 -1.596 -0.590 1.00 97.25 126 ARG A N 1
ATOM 936 C CA . ARG A 1 126 ? -17.293 -2.677 0.313 1.00 97.25 126 ARG A CA 1
ATOM 937 C C . ARG A 1 126 ? -18.709 -3.141 -0.032 1.00 97.25 126 ARG A C 1
ATOM 939 O O . ARG A 1 126 ? -18.973 -4.342 -0.024 1.00 97.25 126 ARG A O 1
ATOM 946 N N . ASP A 1 127 ? -19.614 -2.224 -0.350 1.00 97.38 127 ASP A N 1
ATOM 947 C CA . ASP A 1 127 ? -21.025 -2.542 -0.605 1.00 97.38 127 ASP A CA 1
ATOM 948 C C . ASP A 1 127 ? -21.291 -3.060 -2.025 1.00 97.38 127 ASP A C 1
ATOM 950 O O . ASP A 1 127 ? -22.359 -3.604 -2.306 1.00 97.38 127 ASP A O 1
ATOM 954 N N . MET A 1 128 ? -20.292 -3.003 -2.909 1.00 97.19 128 MET A N 1
ATOM 955 C CA . MET A 1 128 ? -20.387 -3.500 -4.278 1.00 97.19 128 MET A CA 1
ATOM 956 C C . MET A 1 128 ? -20.736 -5.004 -4.321 1.00 97.19 128 MET A C 1
ATOM 958 O O . MET A 1 128 ? -20.072 -5.823 -3.677 1.00 97.19 128 MET A O 1
ATOM 962 N N . PRO A 1 129 ? -21.740 -5.438 -5.103 1.00 97.38 129 PRO A N 1
ATOM 963 C CA . PRO A 1 129 ? -22.043 -6.857 -5.271 1.00 97.38 129 PRO A CA 1
ATOM 964 C C . PRO A 1 129 ? -20.827 -7.660 -5.761 1.00 97.38 129 PRO A C 1
ATOM 966 O O . PRO A 1 129 ? -20.181 -7.286 -6.739 1.00 97.38 129 PRO A O 1
ATOM 969 N N . MET A 1 130 ? -20.550 -8.815 -5.142 1.00 96.06 130 MET A N 1
ATOM 970 C CA . MET A 1 130 ? -19.353 -9.632 -5.434 1.00 96.06 130 MET A CA 1
ATOM 971 C C . MET A 1 130 ? -19.224 -9.997 -6.920 1.00 96.06 130 MET A C 1
ATOM 973 O O . MET A 1 130 ? -18.145 -9.904 -7.500 1.00 96.06 130 MET A O 1
ATOM 977 N N . LY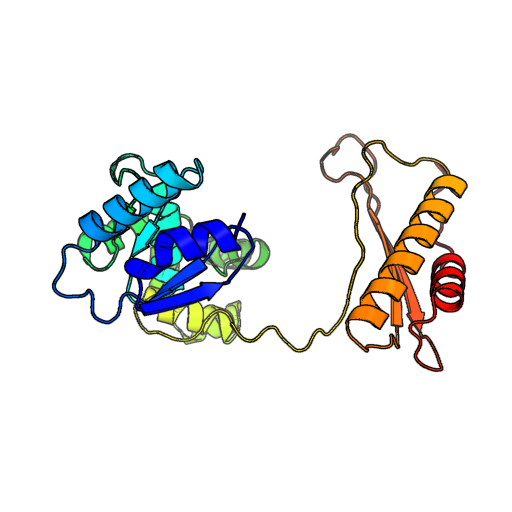S A 1 131 ? -20.343 -10.351 -7.571 1.00 96.81 131 LYS A N 1
ATOM 978 C CA . LYS A 1 131 ? -20.373 -10.655 -9.012 1.00 96.81 131 LYS A CA 1
ATOM 979 C C . LYS A 1 131 ? -19.962 -9.452 -9.866 1.00 96.81 131 LYS A C 1
ATOM 981 O O . LYS A 1 131 ? -19.257 -9.622 -10.857 1.00 96.81 131 LYS A O 1
ATOM 986 N N . GLN A 1 132 ? -20.376 -8.247 -9.475 1.00 97.25 132 GLN A N 1
ATOM 987 C CA . GLN A 1 132 ? -20.012 -7.013 -10.166 1.00 97.25 132 GLN A CA 1
ATOM 988 C C . GLN A 1 132 ? -18.533 -6.684 -9.938 1.00 97.25 132 GLN A C 1
ATOM 990 O O . GLN A 1 132 ? -17.825 -6.380 -10.895 1.00 97.25 132 GLN A O 1
ATOM 995 N N . ALA A 1 133 ? -18.043 -6.815 -8.700 1.00 96.50 133 ALA A N 1
ATOM 996 C CA . ALA A 1 133 ? -16.627 -6.643 -8.374 1.00 96.50 133 ALA A CA 1
ATOM 997 C C . ALA A 1 133 ? -15.747 -7.578 -9.222 1.00 96.50 133 ALA A C 1
ATOM 999 O O . ALA A 1 133 ? -14.781 -7.136 -9.849 1.00 96.50 133 ALA A O 1
ATOM 1000 N N . ARG A 1 134 ? -16.150 -8.850 -9.354 1.00 94.69 134 ARG A N 1
ATOM 1001 C CA . ARG A 1 134 ? -15.473 -9.816 -10.225 1.00 94.69 134 ARG A CA 1
ATOM 1002 C C . ARG A 1 134 ? -15.487 -9.407 -11.693 1.00 94.69 134 ARG A C 1
ATOM 1004 O O . ARG A 1 134 ? -14.472 -9.538 -12.370 1.00 94.69 134 ARG A O 1
ATOM 1011 N N . ALA A 1 135 ? -16.616 -8.924 -12.202 1.00 94.81 135 ALA A N 1
ATOM 1012 C CA . ALA A 1 135 ? -16.719 -8.495 -13.594 1.00 94.81 135 ALA A CA 1
ATOM 1013 C C . ALA A 1 135 ? -15.799 -7.297 -13.901 1.00 94.81 135 ALA A C 1
ATOM 1015 O O . ALA A 1 135 ? -15.186 -7.245 -14.964 1.00 94.81 135 ALA A O 1
ATOM 1016 N N . VAL A 1 136 ? -15.659 -6.359 -12.959 1.00 93.44 136 VAL A N 1
ATOM 1017 C CA . VAL A 1 136 ? -14.869 -5.129 -13.143 1.00 93.44 136 VAL A CA 1
ATOM 1018 C C . VAL A 1 136 ? -13.369 -5.362 -12.963 1.00 93.44 136 VAL A C 1
ATOM 1020 O O . VAL A 1 136 ? -12.557 -4.835 -13.734 1.00 93.44 136 VAL A O 1
ATOM 1023 N N . GLY A 1 137 ? -12.990 -6.126 -11.938 1.00 87.44 137 GLY A N 1
ATOM 1024 C CA . GLY A 1 137 ? -11.603 -6.257 -11.494 1.00 87.44 137 GLY A CA 1
ATOM 1025 C C . GLY A 1 137 ? -11.148 -7.692 -11.255 1.00 87.44 137 GLY A C 1
ATOM 1026 O O . GLY A 1 137 ? -10.145 -7.903 -10.576 1.00 87.44 137 GLY A O 1
ATOM 1027 N N . THR A 1 138 ? -11.839 -8.673 -11.842 1.00 91.19 138 THR A N 1
ATOM 1028 C CA . THR A 1 138 ? -11.560 -10.114 -11.725 1.00 91.19 138 THR A CA 1
ATOM 1029 C C . THR A 1 138 ? -11.675 -10.626 -10.286 1.00 91.19 138 THR A C 1
ATOM 1031 O O . THR A 1 138 ? -12.188 -9.945 -9.399 1.00 91.19 138 THR A O 1
ATOM 1034 N N . VAL A 1 139 ? -11.175 -11.837 -10.031 1.00 90.12 139 VAL A N 1
ATOM 1035 C CA . VAL A 1 139 ? -11.123 -12.415 -8.681 1.00 90.12 139 VAL A CA 1
ATOM 1036 C C . VAL A 1 139 ? -10.357 -11.529 -7.686 1.00 90.12 139 VAL A C 1
ATOM 1038 O O . VAL A 1 139 ? -10.633 -11.583 -6.495 1.00 90.12 139 VAL A O 1
ATOM 1041 N N . VAL A 1 140 ? -9.434 -10.682 -8.157 1.00 90.81 140 VAL A N 1
ATOM 1042 C CA . VAL A 1 140 ? -8.658 -9.773 -7.295 1.00 90.81 140 VAL A CA 1
ATOM 1043 C C . VAL A 1 140 ? -9.561 -8.738 -6.626 1.00 90.81 140 VAL A C 1
ATOM 1045 O O . VAL A 1 140 ? -9.532 -8.597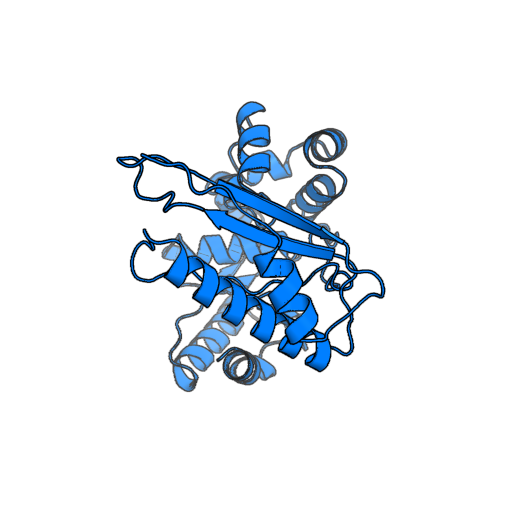 -5.407 1.00 90.81 140 VAL A O 1
ATOM 1048 N N . LEU A 1 141 ? -10.403 -8.045 -7.399 1.00 94.25 141 LEU A N 1
ATOM 1049 C CA . LEU A 1 141 ? -11.319 -7.053 -6.833 1.00 94.25 141 LEU A CA 1
ATOM 1050 C C . LEU A 1 141 ? -12.433 -7.710 -6.011 1.00 94.25 141 LEU A C 1
ATOM 1052 O O . LEU A 1 141 ? -12.821 -7.171 -4.983 1.00 94.25 141 LEU A O 1
ATOM 1056 N N . GLU A 1 142 ? -12.903 -8.892 -6.419 1.00 95.12 142 GLU A N 1
ATOM 1057 C CA . GLU A 1 142 ? -13.837 -9.699 -5.623 1.00 95.12 142 GLU A CA 1
ATOM 1058 C C . GLU A 1 142 ? -13.266 -9.997 -4.223 1.00 95.12 142 GLU A C 1
ATOM 1060 O O . GLU A 1 142 ? -13.927 -9.739 -3.218 1.00 95.12 142 GLU A O 1
ATOM 1065 N N . ARG A 1 143 ? -12.015 -10.469 -4.143 1.00 94.44 143 ARG A N 1
ATOM 1066 C CA . ARG A 1 143 ? -11.318 -10.717 -2.870 1.00 94.44 143 ARG A CA 1
ATOM 1067 C C . ARG A 1 143 ? -11.132 -9.436 -2.056 1.00 94.44 143 ARG A C 1
ATOM 1069 O O . ARG A 1 143 ? -11.391 -9.421 -0.859 1.00 94.44 143 ARG A O 1
ATOM 1076 N N . LEU A 1 144 ? -10.755 -8.335 -2.696 1.00 95.00 144 LEU A N 1
ATOM 1077 C CA . LEU A 1 144 ? -10.606 -7.047 -2.017 1.00 95.00 144 LEU A CA 1
ATOM 1078 C C . LEU A 1 144 ? -11.927 -6.583 -1.375 1.00 95.00 144 LEU A C 1
ATOM 1080 O O . LEU A 1 144 ? -11.930 -6.145 -0.226 1.00 95.00 144 LEU A O 1
ATOM 1084 N N . VAL A 1 145 ? -13.061 -6.756 -2.062 1.00 96.81 145 VAL A N 1
ATOM 1085 C CA . VAL A 1 145 ? -14.393 -6.491 -1.487 1.00 96.81 145 VAL A CA 1
ATOM 1086 C C . VAL A 1 145 ? -14.692 -7.423 -0.308 1.00 96.81 145 VAL A C 1
ATOM 1088 O O . VAL A 1 145 ? -15.213 -6.961 0.707 1.00 96.81 145 VAL A O 1
ATOM 1091 N N . ALA A 1 146 ? -14.337 -8.710 -0.391 1.00 96.00 146 ALA A N 1
ATOM 1092 C CA . ALA A 1 146 ? -14.472 -9.636 0.737 1.00 96.00 146 ALA A CA 1
ATOM 1093 C C . ALA A 1 146 ? -13.638 -9.190 1.952 1.00 96.00 146 ALA A C 1
ATOM 1095 O O . ALA A 1 146 ? -14.148 -9.164 3.071 1.00 96.00 146 ALA A O 1
ATOM 1096 N N . GLU A 1 147 ? -12.397 -8.752 1.735 1.00 95.56 147 GLU A N 1
ATOM 1097 C CA . GLU A 1 147 ? -11.530 -8.273 2.813 1.00 95.56 147 GLU A CA 1
ATOM 1098 C C . GLU A 1 147 ? -12.062 -7.005 3.475 1.00 95.56 147 GLU A C 1
ATOM 1100 O O . GLU A 1 147 ? -12.040 -6.919 4.701 1.00 95.56 147 GLU A O 1
ATOM 1105 N N . LEU A 1 148 ? -12.597 -6.055 2.699 1.00 95.69 148 LEU A N 1
ATOM 1106 C CA . LEU A 1 148 ? -13.269 -4.868 3.241 1.00 95.69 148 LEU A CA 1
ATOM 1107 C C . LEU A 1 148 ? -14.521 -5.221 4.059 1.00 95.69 148 LEU A C 1
ATOM 1109 O O . LEU A 1 148 ? -14.920 -4.461 4.938 1.00 95.69 148 LEU A O 1
ATOM 1113 N N . ARG A 1 149 ? -15.141 -6.376 3.800 1.00 95.25 149 ARG A N 1
ATOM 1114 C CA . ARG A 1 149 ? -16.246 -6.923 4.606 1.00 95.25 149 ARG A CA 1
ATOM 1115 C C . ARG A 1 149 ? -15.770 -7.707 5.830 1.00 95.25 149 ARG A C 1
ATOM 1117 O O . ARG A 1 149 ? -16.599 -8.265 6.540 1.00 95.25 149 ARG A O 1
ATOM 1124 N N . GLY A 1 150 ? -14.464 -7.750 6.085 1.00 93.44 150 GLY A N 1
ATOM 1125 C CA . GLY A 1 150 ? -13.881 -8.494 7.198 1.00 93.44 150 GLY A CA 1
ATOM 1126 C C . GLY A 1 150 ? -13.710 -9.989 6.925 1.00 93.44 150 GLY A C 1
ATOM 1127 O O . GLY A 1 150 ? -13.447 -10.736 7.858 1.00 93.44 150 GLY A O 1
ATOM 1128 N N . VAL A 1 151 ? -13.853 -10.442 5.674 1.00 93.31 151 VAL A N 1
ATOM 1129 C CA . VAL A 1 151 ? -13.628 -11.841 5.288 1.00 93.31 151 VAL A CA 1
ATOM 1130 C C . VAL A 1 151 ? -12.210 -11.978 4.722 1.00 93.31 151 VAL A C 1
ATOM 1132 O O . VAL A 1 151 ? -11.955 -11.475 3.622 1.00 93.31 151 VAL A O 1
ATOM 1135 N N . PRO A 1 152 ? -11.278 -12.651 5.425 1.00 89.12 152 PRO A N 1
ATOM 1136 C CA . PRO A 1 152 ? -9.928 -12.873 4.920 1.00 89.12 152 PRO A CA 1
ATOM 1137 C C . PRO A 1 152 ? -9.975 -13.628 3.591 1.00 89.12 152 PRO A C 1
ATOM 1139 O O . PRO A 1 152 ? -10.645 -14.655 3.474 1.00 89.12 152 PRO A O 1
ATOM 1142 N N . SER A 1 153 ? -9.289 -13.123 2.570 1.00 81.38 153 SER A N 1
ATOM 1143 C CA . SER A 1 153 ? -9.363 -13.712 1.227 1.00 81.38 153 SER A CA 1
ATOM 1144 C C . SER A 1 153 ? -8.053 -13.678 0.442 1.00 81.38 153 SER A C 1
ATOM 1146 O O . SER A 1 153 ? -8.046 -14.045 -0.736 1.00 81.38 153 SER A O 1
ATOM 1148 N N . ASN A 1 154 ? -6.938 -13.299 1.083 1.00 70.81 154 ASN A N 1
ATOM 1149 C CA . ASN A 1 154 ? -5.622 -13.176 0.444 1.00 70.81 154 ASN A CA 1
ATOM 1150 C C . ASN A 1 154 ? -5.728 -12.382 -0.871 1.00 70.81 154 ASN A C 1
ATOM 1152 O O . ASN A 1 154 ? -5.314 -12.844 -1.939 1.00 70.81 154 ASN A O 1
ATOM 1156 N N . ALA A 1 155 ? -6.365 -11.205 -0.805 1.00 59.47 155 ALA A N 1
ATOM 1157 C CA . ALA A 1 155 ? -6.623 -10.359 -1.974 1.00 59.47 155 ALA A CA 1
ATOM 1158 C C . ALA A 1 155 ? -5.343 -9.956 -2.719 1.00 59.47 155 ALA A C 1
ATOM 1160 O O . ALA A 1 155 ? -5.371 -9.760 -3.934 1.00 59.47 155 ALA A O 1
ATOM 1161 N N . VAL A 1 156 ? -4.223 -9.899 -1.999 1.00 57.44 156 VAL A N 1
ATOM 1162 C CA . VAL A 1 156 ? -2.884 -9.722 -2.551 1.00 57.44 156 VAL A CA 1
ATOM 1163 C C . VAL A 1 156 ? -2.111 -11.016 -2.319 1.00 57.44 156 VAL A C 1
ATOM 1165 O O . VAL A 1 156 ? -1.955 -11.469 -1.186 1.00 57.44 156 VAL A O 1
ATOM 1168 N N . GLU A 1 157 ? -1.679 -11.648 -3.410 1.00 54.59 157 GLU A N 1
ATOM 1169 C CA . GLU A 1 157 ? -0.871 -12.865 -3.353 1.00 54.59 157 GLU A CA 1
ATOM 1170 C C . GLU A 1 157 ? 0.488 -12.535 -2.718 1.00 54.59 157 GLU A C 1
ATOM 1172 O O . GLU A 1 157 ? 1.300 -11.823 -3.303 1.00 54.59 157 GLU A O 1
ATOM 1177 N N . ALA A 1 158 ? 0.714 -13.046 -1.505 1.00 49.06 158 ALA A N 1
ATOM 1178 C CA . ALA A 1 158 ? 1.950 -12.870 -0.738 1.00 49.06 158 ALA A CA 1
ATOM 1179 C C . ALA A 1 158 ? 3.089 -13.802 -1.191 1.00 49.06 158 ALA A C 1
ATOM 1181 O O . ALA A 1 158 ? 4.239 -13.638 -0.792 1.00 49.06 158 ALA A O 1
ATOM 1182 N N . VAL A 1 159 ? 2.790 -14.792 -2.038 1.00 44.59 159 VAL A N 1
ATOM 1183 C CA . VAL A 1 159 ? 3.839 -15.580 -2.686 1.00 44.59 159 VAL A CA 1
ATOM 1184 C C . VAL A 1 159 ? 4.466 -14.676 -3.732 1.00 44.59 159 VAL A C 1
ATOM 1186 O O . VAL A 1 159 ? 3.794 -14.363 -4.714 1.00 44.59 159 VAL A O 1
ATOM 1189 N N . GLU A 1 160 ? 5.733 -14.274 -3.545 1.00 45.81 160 GLU A N 1
ATOM 1190 C CA . GLU A 1 160 ? 6.500 -13.630 -4.616 1.00 45.81 160 GLU A CA 1
ATOM 1191 C C . GLU A 1 160 ? 6.316 -14.488 -5.876 1.00 45.81 160 GLU A C 1
ATOM 1193 O O . GLU A 1 160 ? 6.794 -15.631 -5.917 1.00 45.81 160 GLU A O 1
ATOM 1198 N N . PRO A 1 161 ? 5.587 -14.005 -6.900 1.00 49.41 161 PRO A N 1
ATOM 1199 C CA . PRO A 1 161 ? 5.367 -14.806 -8.081 1.00 49.41 161 PRO A CA 1
ATOM 1200 C C . PRO A 1 161 ? 6.742 -15.119 -8.646 1.00 49.41 161 PRO A C 1
ATOM 1202 O O . PRO A 1 161 ? 7.560 -14.210 -8.812 1.00 49.41 161 PRO A O 1
ATOM 1205 N N . ARG A 1 162 ? 6.995 -16.408 -8.910 1.00 52.50 162 ARG A N 1
ATOM 1206 C CA . ARG A 1 162 ? 8.254 -16.926 -9.462 1.00 52.50 162 ARG A CA 1
ATOM 1207 C C . ARG A 1 162 ? 8.803 -15.904 -10.454 1.00 52.50 162 ARG A C 1
ATOM 1209 O O . ARG A 1 162 ? 8.127 -15.660 -11.453 1.00 52.50 162 ARG A O 1
ATOM 1216 N N . ARG A 1 163 ? 9.928 -15.242 -10.129 1.00 61.44 163 ARG A N 1
ATOM 1217 C CA . ARG A 1 163 ? 10.372 -14.005 -10.805 1.00 61.44 163 ARG A CA 1
ATOM 1218 C C . ARG A 1 163 ? 10.292 -14.162 -12.325 1.00 61.44 163 ARG A C 1
ATOM 1220 O O . ARG A 1 163 ? 11.159 -14.775 -12.938 1.00 61.44 163 ARG A O 1
ATOM 1227 N N . LYS A 1 164 ? 9.235 -13.606 -12.930 1.00 68.19 164 LYS A N 1
ATOM 1228 C CA . LYS A 1 164 ? 8.941 -13.740 -14.372 1.00 68.19 164 LYS A CA 1
ATOM 1229 C C . LYS A 1 164 ? 9.829 -12.842 -15.235 1.00 68.19 164 LYS A C 1
ATOM 1231 O O . LYS A 1 164 ? 9.807 -12.930 -16.457 1.00 68.19 164 LYS A O 1
ATOM 1236 N N . GLY A 1 165 ? 10.595 -11.966 -14.594 1.00 77.69 165 GLY A N 1
ATOM 1237 C CA . GLY A 1 165 ? 11.515 -11.043 -15.228 1.00 77.69 165 GLY A CA 1
ATOM 1238 C C . GLY A 1 165 ? 12.355 -10.321 -14.185 1.00 77.69 165 GLY A C 1
ATOM 1239 O O . GLY A 1 165 ? 12.066 -10.342 -12.988 1.00 77.69 165 GLY A O 1
ATOM 1240 N N . MET A 1 166 ? 13.416 -9.683 -14.657 1.00 85.62 166 MET A N 1
ATOM 1241 C CA . MET A 1 166 ? 14.323 -8.891 -13.845 1.00 85.62 166 MET A CA 1
ATOM 1242 C C . MET A 1 166 ? 14.680 -7.635 -14.621 1.00 85.62 166 MET A C 1
ATOM 1244 O O . MET A 1 166 ? 14.912 -7.695 -15.826 1.00 85.62 166 MET A O 1
ATOM 1248 N N . ALA A 1 167 ? 14.732 -6.502 -13.928 1.00 89.88 167 ALA A N 1
ATOM 1249 C CA . ALA A 1 167 ? 15.073 -5.233 -14.542 1.00 89.88 167 ALA A CA 1
ATOM 1250 C C . ALA A 1 167 ? 16.153 -4.497 -13.744 1.00 89.88 167 ALA A C 1
ATOM 1252 O O . ALA A 1 167 ? 16.245 -4.571 -12.511 1.00 89.88 167 ALA A O 1
ATOM 1253 N N . VAL A 1 168 ? 16.969 -3.750 -14.479 1.00 89.69 168 VAL A N 1
ATOM 1254 C CA . VAL A 1 168 ? 17.832 -2.704 -13.942 1.00 89.69 168 VAL A CA 1
ATOM 1255 C C . VAL A 1 168 ? 17.343 -1.402 -14.550 1.00 89.69 168 VAL A C 1
ATOM 1257 O O . VAL A 1 168 ? 17.501 -1.170 -15.742 1.00 89.69 168 VAL A O 1
ATOM 1260 N N . THR A 1 169 ? 16.706 -0.578 -13.725 1.00 89.88 169 THR A N 1
ATOM 1261 C CA . THR A 1 169 ? 16.163 0.721 -14.125 1.00 89.88 169 THR A CA 1
ATOM 1262 C C . THR A 1 169 ? 16.754 1.815 -13.253 1.00 89.88 169 THR A C 1
ATOM 1264 O O . THR A 1 169 ? 17.017 1.618 -12.060 1.00 89.88 169 THR A O 1
ATOM 1267 N N . ARG A 1 170 ? 16.992 2.977 -13.857 1.00 85.69 170 ARG A N 1
ATOM 1268 C CA . ARG A 1 170 ? 17.460 4.186 -13.181 1.00 85.69 170 ARG A CA 1
ATOM 1269 C C . ARG A 1 170 ? 16.897 5.402 -13.902 1.00 85.69 170 ARG A C 1
ATOM 1271 O O . ARG A 1 170 ? 16.816 5.412 -15.127 1.00 85.69 170 ARG A O 1
ATOM 1278 N N . SER A 1 171 ? 16.551 6.420 -13.129 1.00 86.75 171 SER A N 1
ATOM 1279 C CA . SER A 1 171 ? 16.352 7.768 -13.652 1.00 86.75 171 SER A CA 1
ATOM 1280 C C . SER A 1 171 ? 17.706 8.466 -13.737 1.00 86.75 171 SER A C 1
ATOM 1282 O O . SER A 1 171 ? 18.554 8.281 -12.863 1.00 86.75 171 SER A O 1
ATOM 1284 N N . PHE A 1 172 ? 17.911 9.275 -14.772 1.00 85.44 172 PHE A N 1
ATOM 1285 C CA . PHE A 1 172 ? 19.095 10.122 -14.881 1.00 85.44 172 PHE A CA 1
ATOM 1286 C C . PHE A 1 172 ? 18.869 11.435 -14.124 1.00 85.44 172 PHE A C 1
ATOM 1288 O O . PHE A 1 172 ? 17.777 11.999 -14.185 1.00 85.44 172 PHE A O 1
ATOM 1295 N N . GLY A 1 173 ? 19.895 11.924 -13.418 1.00 84.81 173 GLY A N 1
ATOM 1296 C CA . GLY A 1 173 ? 19.826 13.209 -12.708 1.00 84.81 173 GLY A CA 1
ATOM 1297 C C . GLY A 1 173 ? 19.676 14.406 -13.653 1.00 84.81 173 GLY A C 1
ATOM 1298 O O . GLY A 1 173 ? 19.071 15.412 -13.298 1.00 84.81 173 GLY A O 1
ATOM 1299 N N . THR A 1 174 ? 20.167 14.270 -14.885 1.00 84.62 174 THR A N 1
ATOM 1300 C CA . THR A 1 174 ? 19.988 15.231 -15.974 1.00 84.62 174 THR A CA 1
ATOM 1301 C C . THR A 1 174 ? 19.496 14.517 -17.237 1.00 84.62 174 THR A C 1
ATOM 1303 O O . THR A 1 174 ? 19.802 13.336 -17.427 1.00 84.62 174 THR A O 1
ATOM 1306 N N . PRO A 1 175 ? 18.718 15.187 -18.110 1.00 85.81 175 PRO A N 1
ATOM 1307 C CA . PRO A 1 175 ? 18.305 14.601 -19.381 1.00 85.81 175 PRO A CA 1
ATOM 1308 C C . PRO A 1 175 ? 19.515 14.208 -20.236 1.00 85.81 175 PRO A C 1
ATOM 1310 O O . PRO A 1 175 ? 20.424 15.013 -20.436 1.00 85.81 175 PRO A O 1
ATOM 1313 N N . ILE A 1 176 ? 19.507 12.981 -20.757 1.00 87.50 176 ILE A N 1
ATOM 1314 C CA . ILE A 1 176 ? 20.476 12.542 -21.763 1.00 87.50 176 ILE A CA 1
ATOM 1315 C C . ILE A 1 176 ? 19.938 12.931 -23.134 1.00 87.50 176 ILE A C 1
ATOM 1317 O O . ILE A 1 176 ? 18.862 12.481 -23.522 1.00 87.50 176 ILE A O 1
ATOM 1321 N N . CYS A 1 177 ? 20.703 13.749 -23.852 1.00 84.81 177 CYS A N 1
ATOM 1322 C CA . CYS A 1 177 ? 20.337 14.248 -25.178 1.00 84.81 177 CYS A CA 1
ATOM 1323 C C . CYS A 1 177 ? 21.226 13.687 -26.295 1.00 84.81 177 CYS A C 1
ATOM 1325 O O . CYS A 1 177 ? 21.006 14.004 -27.458 1.00 84.81 177 CYS A O 1
ATOM 1327 N N . ASP A 1 178 ? 22.229 12.873 -25.962 1.00 87.31 178 ASP A N 1
ATOM 1328 C CA . ASP A 1 178 ? 23.151 12.291 -26.930 1.00 87.31 178 ASP A CA 1
ATOM 1329 C C . ASP A 1 178 ? 23.126 10.760 -26.896 1.00 87.31 178 ASP A C 1
ATOM 1331 O O . ASP A 1 178 ? 22.940 10.108 -25.861 1.00 87.31 178 ASP A O 1
ATOM 1335 N N . PHE A 1 179 ? 23.311 10.185 -28.079 1.00 84.81 179 PHE A N 1
ATOM 1336 C CA . PHE A 1 179 ? 23.227 8.748 -28.291 1.00 84.81 179 PHE A CA 1
ATOM 1337 C C . PHE A 1 179 ? 24.342 7.980 -27.571 1.00 84.81 179 PHE A C 1
ATOM 1339 O O . PHE A 1 179 ? 24.113 6.879 -27.069 1.00 84.81 179 PHE A O 1
ATOM 1346 N N . GLU A 1 180 ? 25.538 8.558 -27.475 1.00 86.62 180 GLU A N 1
ATOM 1347 C CA . GLU A 1 180 ? 26.703 7.891 -26.894 1.00 86.62 180 GLU A CA 1
ATOM 1348 C C . GLU A 1 180 ? 26.562 7.683 -25.387 1.00 86.62 180 GLU A C 1
ATOM 1350 O O . GLU A 1 180 ? 26.782 6.574 -24.890 1.00 86.62 180 GLU A O 1
ATOM 1355 N N . ARG A 1 181 ? 26.089 8.694 -24.652 1.00 87.62 181 ARG A N 1
ATOM 1356 C CA . ARG A 1 181 ? 25.769 8.552 -23.226 1.00 87.62 181 ARG A CA 1
ATOM 1357 C C . ARG A 1 181 ? 24.641 7.557 -22.995 1.00 87.62 181 ARG A C 1
ATOM 1359 O O . ARG A 1 181 ? 24.741 6.746 -22.074 1.00 87.62 181 ARG A O 1
ATOM 1366 N N . MET A 1 182 ? 23.607 7.558 -23.841 1.00 88.38 182 MET A N 1
ATOM 1367 C CA . MET A 1 182 ? 22.530 6.566 -23.750 1.00 88.38 182 MET A CA 1
ATOM 1368 C C . MET A 1 182 ? 23.068 5.143 -23.959 1.00 88.38 182 MET A C 1
ATOM 1370 O O . MET A 1 182 ? 22.769 4.236 -23.182 1.00 88.38 182 MET A O 1
ATOM 1374 N N . ARG A 1 183 ? 23.926 4.944 -24.965 1.00 87.31 183 ARG A N 1
ATOM 1375 C CA . ARG A 1 183 ? 24.575 3.659 -25.255 1.00 87.31 183 ARG A CA 1
ATOM 1376 C C . ARG A 1 183 ? 25.474 3.196 -24.107 1.00 87.31 183 ARG A C 1
ATOM 1378 O O . ARG A 1 183 ? 25.459 2.011 -23.753 1.00 87.31 183 ARG A O 1
ATOM 1385 N N . GLY A 1 184 ? 26.230 4.113 -23.507 1.00 89.88 184 GLY A N 1
ATOM 1386 C CA . GLY A 1 184 ? 27.035 3.856 -22.313 1.00 89.88 184 GLY A CA 1
ATOM 1387 C C . GLY A 1 184 ? 26.175 3.384 -21.139 1.00 89.88 184 GLY A C 1
ATOM 1388 O O . GLY A 1 184 ? 26.448 2.332 -20.558 1.00 89.88 184 GLY A O 1
ATOM 1389 N N . ALA A 1 185 ? 25.078 4.093 -20.860 1.00 90.62 185 ALA A N 1
ATOM 1390 C CA . ALA A 1 185 ? 24.145 3.735 -19.796 1.00 90.62 185 ALA A CA 1
ATOM 1391 C C . ALA A 1 185 ? 23.474 2.371 -20.032 1.00 90.62 185 ALA A C 1
ATOM 1393 O O . ALA A 1 185 ? 23.454 1.534 -19.131 1.00 90.62 185 ALA A O 1
ATOM 1394 N N . LEU A 1 186 ? 23.003 2.098 -21.255 1.00 90.56 186 LEU A N 1
ATOM 1395 C CA . LEU A 1 186 ? 22.434 0.795 -21.621 1.00 90.56 186 LEU A CA 1
ATOM 1396 C C . LEU A 1 186 ? 23.433 -0.346 -21.406 1.00 90.56 186 LEU A C 1
ATOM 1398 O O . LEU A 1 186 ? 23.064 -1.395 -20.882 1.00 90.56 186 LEU A O 1
ATOM 1402 N N . SER A 1 187 ? 24.704 -0.130 -21.755 1.00 92.38 187 SER A N 1
ATOM 1403 C CA . SER A 1 187 ? 25.765 -1.124 -21.547 1.00 92.38 187 SER A CA 1
ATOM 1404 C C . SER A 1 187 ? 25.979 -1.399 -20.057 1.00 92.38 187 SER A C 1
ATOM 1406 O O . SER A 1 187 ? 26.047 -2.552 -19.635 1.00 92.38 187 SER A O 1
ATOM 1408 N N . GLN A 1 188 ? 26.020 -0.344 -19.240 1.00 92.75 188 GLN A N 1
ATOM 1409 C CA . GLN A 1 188 ? 26.142 -0.469 -17.791 1.00 92.75 188 GLN A CA 1
ATOM 1410 C C . GLN A 1 188 ? 24.942 -1.213 -17.186 1.00 92.75 188 GLN A C 1
ATOM 1412 O O . GLN A 1 188 ? 25.114 -2.054 -16.306 1.00 92.75 188 GLN A O 1
ATOM 1417 N N . TYR A 1 189 ? 23.723 -0.939 -17.652 1.00 94.25 189 TYR A N 1
ATOM 1418 C CA . TYR A 1 189 ? 22.520 -1.600 -17.142 1.00 94.25 189 TYR A CA 1
ATOM 1419 C C . TYR A 1 189 ? 22.444 -3.065 -17.568 1.00 94.25 189 TYR A C 1
ATOM 1421 O O . TYR A 1 189 ? 22.083 -3.901 -16.742 1.00 94.25 189 TYR A O 1
ATOM 1429 N N . ALA A 1 190 ? 22.846 -3.393 -18.798 1.00 93.94 190 ALA A N 1
ATOM 1430 C CA . ALA A 1 190 ? 22.952 -4.772 -19.269 1.00 93.94 190 ALA A CA 1
ATOM 1431 C C . ALA A 1 190 ? 23.989 -5.574 -18.463 1.00 93.94 190 ALA A C 1
ATOM 1433 O O . ALA A 1 190 ? 23.696 -6.687 -18.029 1.00 93.94 190 ALA A O 1
ATOM 1434 N N . LEU A 1 191 ? 25.151 -4.977 -18.164 1.00 94.69 191 LEU A N 1
ATOM 1435 C CA . LEU A 1 191 ? 26.168 -5.575 -17.291 1.00 94.69 191 LEU A CA 1
ATOM 1436 C C . LEU A 1 191 ? 25.596 -5.899 -15.902 1.00 94.69 191 LEU A C 1
ATOM 1438 O O . LEU A 1 191 ? 25.687 -7.034 -15.434 1.00 94.69 191 LEU A O 1
ATOM 1442 N N . ARG A 1 192 ? 24.944 -4.916 -15.265 1.00 94.69 192 ARG A N 1
ATOM 1443 C CA . ARG A 1 192 ? 24.293 -5.096 -13.956 1.00 94.69 192 ARG A CA 1
ATOM 1444 C C . ARG A 1 192 ? 23.158 -6.120 -14.005 1.00 94.69 192 ARG A C 1
ATOM 1446 O O . ARG A 1 192 ? 22.932 -6.821 -13.022 1.00 94.69 192 ARG A O 1
ATOM 1453 N N . ALA A 1 193 ? 22.430 -6.210 -15.117 1.00 93.50 193 ALA A N 1
ATOM 1454 C CA . ALA A 1 193 ? 21.397 -7.223 -15.299 1.00 93.50 193 ALA A CA 1
ATOM 1455 C C . ALA A 1 193 ? 22.012 -8.628 -15.340 1.00 93.50 193 ALA A C 1
ATOM 1457 O O . ALA A 1 193 ? 21.518 -9.511 -14.644 1.00 93.50 193 ALA A O 1
ATOM 1458 N N . GLY A 1 194 ? 23.126 -8.812 -16.056 1.00 94.44 194 GLY A N 1
ATOM 1459 C CA . GLY A 1 194 ? 23.894 -10.061 -16.053 1.00 94.44 194 GLY A CA 1
ATOM 1460 C C . GLY A 1 194 ? 24.393 -10.447 -14.658 1.00 94.44 194 GLY A C 1
ATOM 1461 O O . GLY A 1 194 ? 24.205 -11.584 -14.232 1.00 94.44 194 GLY A O 1
ATOM 1462 N N . GLU A 1 195 ? 24.954 -9.497 -13.901 1.00 94.19 195 GLU A N 1
ATOM 1463 C CA . GLU A 1 195 ? 25.376 -9.726 -12.507 1.00 94.19 195 GLU A CA 1
ATOM 1464 C C . GLU A 1 195 ? 24.227 -10.228 -11.629 1.00 94.19 195 GLU A C 1
ATOM 1466 O O . GLU A 1 195 ? 24.384 -11.217 -10.913 1.00 94.19 195 GLU A O 1
ATOM 1471 N N . LYS A 1 196 ? 23.057 -9.584 -11.716 1.00 91.94 196 LYS A N 1
ATOM 1472 C CA . LYS A 1 196 ? 21.884 -10.007 -10.948 1.00 91.94 196 LYS A CA 1
ATOM 1473 C C . LYS A 1 196 ? 21.324 -11.353 -11.416 1.00 91.94 196 LYS A C 1
ATOM 1475 O O . LYS A 1 196 ? 20.883 -12.145 -10.591 1.00 91.94 196 LYS A O 1
ATOM 1480 N N . LEU A 1 197 ? 21.315 -11.636 -12.719 1.00 93.62 197 LEU A N 1
ATOM 1481 C CA . LEU A 1 197 ? 20.890 -12.943 -13.229 1.00 93.62 197 LEU A CA 1
ATOM 1482 C C . LEU A 1 197 ? 21.769 -14.051 -12.640 1.00 93.62 197 LEU A C 1
ATOM 1484 O O . LEU A 1 197 ? 21.243 -15.021 -12.095 1.00 93.62 197 LEU A O 1
ATOM 1488 N N . ARG A 1 198 ? 23.093 -13.853 -12.647 1.00 94.06 198 ARG A N 1
ATOM 1489 C CA . ARG A 1 198 ? 24.056 -14.790 -12.054 1.00 94.06 198 ARG A CA 1
ATOM 1490 C C . ARG A 1 198 ? 23.881 -14.936 -10.545 1.00 94.06 198 ARG A C 1
ATOM 1492 O O . ARG A 1 198 ? 23.862 -16.063 -10.063 1.00 94.06 198 ARG A O 1
ATOM 1499 N N . SER A 1 199 ? 23.673 -13.842 -9.805 1.00 91.06 199 SER A N 1
ATOM 1500 C CA . SER A 1 199 ? 23.459 -13.911 -8.348 1.00 91.06 199 SER A CA 1
ATOM 1501 C C . SER A 1 199 ? 22.201 -14.690 -7.953 1.00 91.06 199 SER A C 1
ATOM 1503 O O . SER A 1 199 ? 22.079 -15.122 -6.813 1.00 91.06 199 SER A O 1
ATOM 1505 N N . HIS A 1 200 ? 21.256 -14.849 -8.881 1.00 87.75 200 HIS A N 1
ATOM 1506 C CA . HIS A 1 200 ? 20.031 -15.620 -8.692 1.00 87.75 200 HIS A CA 1
ATOM 1507 C C . HIS A 1 200 ? 20.050 -16.987 -9.399 1.00 87.75 200 HIS A C 1
ATOM 1509 O O . HIS A 1 200 ? 19.039 -17.683 -9.366 1.00 87.75 200 HIS A O 1
ATOM 1515 N N . GLY A 1 201 ? 21.160 -17.381 -10.039 1.00 90.75 201 GLY A N 1
ATOM 1516 C CA . GLY A 1 201 ? 21.255 -18.643 -10.783 1.00 90.75 201 GLY A CA 1
ATOM 1517 C C . GLY A 1 201 ? 20.316 -18.722 -11.995 1.00 90.75 201 GLY A C 1
ATOM 1518 O O . GLY A 1 201 ? 19.861 -19.804 -12.353 1.00 90.75 201 GLY A O 1
ATOM 1519 N N . LEU A 1 202 ? 19.978 -17.581 -12.603 1.00 92.69 202 LEU A N 1
ATOM 1520 C CA . LEU A 1 202 ? 19.023 -17.475 -13.709 1.00 92.69 202 LEU A CA 1
ATOM 1521 C C . LEU A 1 202 ? 19.723 -17.170 -15.039 1.00 92.69 202 LEU A C 1
ATOM 1523 O O . LEU A 1 202 ? 20.813 -16.596 -15.071 1.00 92.69 202 LEU A O 1
ATOM 1527 N N . VAL A 1 203 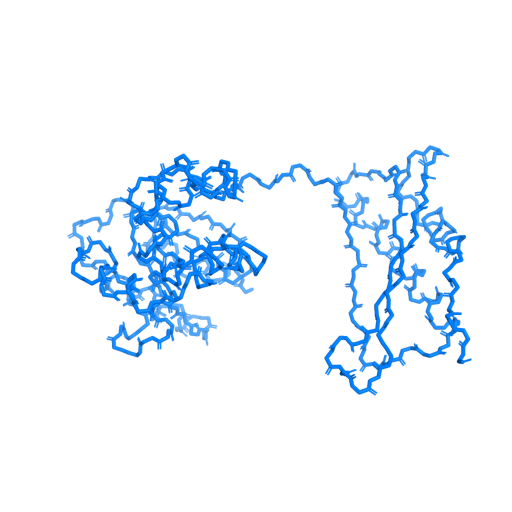? 19.041 -17.493 -16.140 1.00 93.50 203 VAL A N 1
ATOM 1528 C CA . VAL A 1 203 ? 19.376 -17.084 -17.515 1.00 93.50 203 VAL A CA 1
ATOM 1529 C C . VAL A 1 203 ? 18.187 -16.370 -18.152 1.00 93.50 203 VAL A C 1
ATOM 1531 O O . VAL A 1 203 ? 17.035 -16.616 -17.788 1.00 93.50 203 VAL A O 1
ATOM 1534 N N . ALA A 1 204 ? 18.452 -15.468 -19.095 1.00 92.56 204 ALA A N 1
ATOM 1535 C CA . ALA A 1 204 ? 17.425 -14.724 -19.808 1.00 92.56 204 ALA A CA 1
ATOM 1536 C C . ALA A 1 204 ? 17.200 -15.304 -21.210 1.00 92.56 204 ALA A C 1
ATOM 1538 O O . ALA A 1 204 ? 18.137 -15.464 -21.986 1.00 92.56 204 ALA A O 1
ATOM 1539 N N . ALA A 1 205 ? 15.935 -15.559 -21.551 1.00 92.69 205 ALA A N 1
ATOM 1540 C CA . ALA A 1 205 ? 15.507 -15.867 -22.920 1.00 92.69 205 ALA A CA 1
ATOM 1541 C C . ALA A 1 205 ? 15.159 -14.609 -23.728 1.00 92.69 205 ALA A C 1
ATOM 1543 O O . ALA A 1 205 ? 15.060 -14.649 -24.951 1.00 92.69 205 ALA A O 1
ATOM 1544 N N . ARG A 1 206 ? 14.899 -13.490 -23.045 1.00 91.81 206 ARG A N 1
ATOM 1545 C CA . ARG A 1 206 ? 14.493 -12.220 -23.651 1.00 91.81 206 ARG A CA 1
ATOM 1546 C C . ARG A 1 206 ? 15.138 -11.070 -22.897 1.00 91.81 206 ARG A C 1
ATOM 1548 O O . ARG A 1 206 ? 15.167 -11.079 -21.668 1.00 91.81 206 ARG A O 1
ATOM 1555 N N . LEU A 1 207 ? 15.596 -10.072 -23.640 1.00 93.19 207 LEU A N 1
ATOM 1556 C CA . LEU A 1 207 ? 16.099 -8.811 -23.118 1.00 93.19 207 LEU A CA 1
ATOM 1557 C C . LEU A 1 207 ? 15.288 -7.668 -23.718 1.00 93.19 207 LEU A C 1
ATOM 1559 O O . LEU A 1 207 ? 15.218 -7.533 -24.938 1.00 93.19 207 LEU A O 1
ATOM 1563 N N . THR A 1 208 ? 14.711 -6.831 -22.862 1.00 92.75 208 THR A N 1
ATOM 1564 C CA . THR A 1 208 ? 13.995 -5.626 -23.285 1.00 92.75 208 THR A CA 1
ATOM 1565 C C . THR A 1 208 ? 14.759 -4.396 -22.826 1.00 92.75 208 THR A C 1
ATOM 1567 O O . THR A 1 208 ? 14.966 -4.204 -21.628 1.00 92.75 208 THR A O 1
ATOM 1570 N N . THR A 1 209 ? 15.148 -3.545 -23.770 1.00 91.50 209 THR A N 1
ATOM 1571 C CA . THR A 1 209 ? 15.667 -2.203 -23.498 1.00 91.50 209 THR A CA 1
ATOM 1572 C C . THR A 1 209 ? 14.548 -1.190 -23.680 1.00 91.50 209 THR A C 1
ATOM 1574 O O . THR A 1 209 ? 13.742 -1.296 -24.603 1.00 91.50 209 THR A O 1
ATOM 1577 N N . PHE A 1 210 ? 14.451 -0.217 -22.779 1.00 90.62 210 PHE A N 1
ATOM 1578 C CA . PHE A 1 210 ? 13.435 0.826 -22.860 1.00 90.62 210 PHE A CA 1
ATOM 1579 C C . PHE A 1 210 ? 13.926 2.138 -22.252 1.00 90.62 210 PHE A C 1
ATOM 1581 O O . PHE A 1 210 ? 14.794 2.138 -21.379 1.00 90.62 210 PHE A O 1
ATOM 1588 N N . PHE A 1 211 ? 13.345 3.252 -22.690 1.00 89.75 211 PHE A N 1
ATOM 1589 C CA . PHE A 1 211 ? 13.551 4.570 -22.097 1.00 89.75 211 PHE A CA 1
ATOM 1590 C C . PHE A 1 211 ? 12.281 5.409 -22.203 1.00 89.75 211 PHE A C 1
ATOM 1592 O O . PHE A 1 211 ? 11.425 5.157 -23.049 1.00 89.75 211 PHE A O 1
ATOM 1599 N N . HIS A 1 212 ? 12.186 6.424 -21.349 1.00 88.19 212 HIS A N 1
ATOM 1600 C CA . HIS A 1 212 ? 11.107 7.403 -21.363 1.00 88.19 212 HIS A CA 1
ATOM 1601 C C . HIS A 1 212 ? 11.679 8.793 -21.090 1.00 88.19 212 HIS A C 1
ATOM 1603 O O . HIS A 1 212 ? 12.636 8.940 -20.325 1.00 88.19 212 HIS A O 1
ATOM 1609 N N . THR A 1 213 ? 11.080 9.813 -21.691 1.00 88.00 213 THR A N 1
ATOM 1610 C CA . THR A 1 213 ? 11.290 11.211 -21.314 1.00 88.00 213 THR A CA 1
ATOM 1611 C C . THR A 1 213 ? 10.675 11.502 -19.945 1.00 88.00 213 THR A C 1
ATOM 1613 O O . THR A 1 213 ? 9.909 10.715 -19.383 1.00 88.00 213 THR A O 1
ATOM 1616 N N . ASN A 1 214 ? 11.020 12.655 -19.375 1.00 83.31 214 ASN A N 1
ATOM 1617 C CA . ASN A 1 214 ? 10.502 13.052 -18.074 1.00 83.31 214 ASN A CA 1
ATOM 1618 C C . ASN A 1 214 ? 9.011 13.429 -18.156 1.00 83.31 214 ASN A C 1
ATOM 1620 O O . ASN A 1 214 ? 8.674 14.557 -18.515 1.00 83.31 214 ASN A O 1
ATOM 1624 N N . LYS A 1 215 ? 8.141 12.509 -17.722 1.00 79.19 215 LYS A N 1
ATOM 1625 C CA . LYS A 1 215 ? 6.681 12.697 -17.638 1.00 79.19 215 LYS A CA 1
ATOM 1626 C C . LYS A 1 215 ? 6.222 13.857 -16.742 1.00 79.19 215 LYS A C 1
ATOM 1628 O O . LYS A 1 215 ? 5.077 14.273 -16.841 1.00 79.19 215 LYS A O 1
ATOM 1633 N N . HIS A 1 216 ? 7.087 14.366 -15.861 1.00 81.94 216 HIS A N 1
ATOM 1634 C CA . HIS A 1 216 ? 6.789 15.491 -14.966 1.00 81.94 216 HIS A CA 1
ATOM 1635 C C . HIS A 1 216 ? 7.128 16.859 -15.578 1.00 81.94 216 HIS A C 1
ATOM 1637 O O . HIS A 1 216 ? 6.955 17.875 -14.913 1.00 81.94 216 HIS A O 1
ATOM 1643 N N . LYS A 1 217 ? 7.610 16.898 -16.829 1.00 81.75 217 LYS A N 1
ATOM 1644 C CA . LYS A 1 217 ? 7.798 18.126 -17.616 1.00 81.75 217 LYS A CA 1
ATOM 1645 C C . LYS A 1 217 ? 6.806 18.160 -18.784 1.00 81.75 217 LYS A C 1
ATOM 1647 O O . LYS A 1 217 ? 7.189 17.820 -19.905 1.00 81.75 217 LYS A O 1
ATOM 1652 N N . PRO A 1 218 ? 5.521 18.477 -18.528 1.00 76.38 218 PRO A N 1
ATOM 1653 C CA . PRO A 1 218 ? 4.477 18.454 -19.555 1.00 76.38 218 PRO A CA 1
ATOM 1654 C C . PRO A 1 218 ? 4.700 19.512 -20.645 1.00 76.38 218 PRO A C 1
ATOM 1656 O O . PRO A 1 218 ? 4.173 19.378 -21.741 1.00 76.38 218 PRO A O 1
ATOM 1659 N N . ASP A 1 219 ? 5.524 20.523 -20.359 1.00 86.31 219 ASP A N 1
ATOM 1660 C CA . ASP A 1 219 ? 6.001 21.552 -21.283 1.00 86.31 219 ASP A CA 1
ATOM 1661 C C . ASP A 1 219 ? 6.950 21.016 -22.370 1.00 86.31 219 ASP A C 1
ATOM 1663 O O . ASP A 1 219 ? 7.327 21.755 -23.278 1.00 86.31 219 ASP A O 1
ATOM 1667 N N . ARG A 1 220 ? 7.363 19.743 -22.294 1.00 80.69 220 ARG A N 1
ATOM 1668 C CA . ARG A 1 220 ? 8.288 19.121 -23.248 1.00 80.69 220 ARG A CA 1
ATOM 1669 C C . ARG A 1 220 ? 7.671 17.922 -23.964 1.00 80.69 220 ARG A C 1
ATOM 1671 O O . ARG A 1 220 ? 6.859 17.214 -23.362 1.00 80.69 220 ARG A O 1
ATOM 1678 N N . PRO A 1 221 ? 8.117 17.630 -25.205 1.00 81.50 221 PRO A N 1
ATOM 1679 C CA . PRO A 1 221 ? 7.706 16.434 -25.924 1.00 81.50 221 PRO A CA 1
ATOM 1680 C C . PRO A 1 221 ? 7.910 15.176 -25.082 1.00 81.50 221 PRO A C 1
ATOM 1682 O O . PRO A 1 221 ? 8.992 14.938 -24.536 1.00 81.50 221 PRO A O 1
ATOM 1685 N N . GLN A 1 222 ? 6.849 14.379 -24.976 1.00 85.62 222 GLN A N 1
ATOM 1686 C CA . GLN A 1 222 ? 6.871 13.113 -24.263 1.00 85.62 222 GLN A CA 1
ATOM 1687 C C . GLN A 1 222 ? 7.099 11.974 -25.248 1.00 85.62 222 GLN A C 1
ATOM 1689 O O . GLN A 1 222 ? 6.380 11.840 -26.234 1.00 85.62 222 GLN A O 1
ATOM 1694 N N . TYR A 1 223 ? 8.095 11.145 -24.970 1.00 85.00 223 TYR A N 1
ATOM 1695 C CA . TYR A 1 223 ? 8.446 10.004 -25.792 1.00 85.00 223 TYR A CA 1
ATOM 1696 C C . TYR A 1 223 ? 8.848 8.815 -24.923 1.00 85.00 223 TYR A C 1
ATOM 1698 O O . TYR A 1 223 ? 9.567 8.950 -23.931 1.00 85.00 223 TYR A O 1
ATOM 1706 N N . GLY A 1 224 ? 8.392 7.632 -25.319 1.00 85.81 224 GLY A N 1
ATOM 1707 C CA . GLY A 1 224 ? 8.778 6.359 -24.732 1.00 85.81 224 GLY A CA 1
ATOM 1708 C C . GLY A 1 224 ? 9.125 5.381 -25.842 1.00 85.81 224 GLY A C 1
ATOM 1709 O O . GLY A 1 224 ? 8.367 5.234 -26.796 1.00 85.81 224 GLY A O 1
ATOM 1710 N N . GLY A 1 225 ? 10.268 4.716 -25.718 1.00 85.06 225 GLY A N 1
ATOM 1711 C CA . GLY A 1 225 ? 10.702 3.687 -26.652 1.00 85.06 225 GLY A CA 1
ATOM 1712 C C . GLY A 1 225 ? 10.971 2.388 -25.913 1.00 85.06 225 GLY A C 1
ATOM 1713 O O . GLY A 1 225 ? 11.493 2.403 -24.799 1.00 85.06 225 GLY A O 1
ATOM 1714 N N . SER A 1 226 ? 10.670 1.254 -26.540 1.00 88.69 226 SER A N 1
ATOM 1715 C CA . SER A 1 226 ? 11.131 -0.052 -26.070 1.00 88.69 226 SER A CA 1
ATOM 1716 C C . SER A 1 226 ? 11.496 -0.954 -27.242 1.00 88.69 226 SER A C 1
ATOM 1718 O O . SER A 1 226 ? 10.941 -0.823 -28.333 1.00 88.69 226 SER A O 1
ATOM 1720 N N . ARG A 1 227 ? 12.451 -1.858 -27.032 1.00 86.44 227 ARG A N 1
ATOM 1721 C CA . ARG A 1 227 ? 12.827 -2.885 -27.997 1.00 86.44 227 ARG A CA 1
ATOM 1722 C C . ARG A 1 227 ? 13.182 -4.171 -27.270 1.00 86.44 227 ARG A C 1
ATOM 1724 O O . ARG A 1 227 ? 13.899 -4.152 -26.276 1.00 86.44 227 ARG A O 1
ATOM 1731 N N . MET A 1 228 ? 12.677 -5.284 -27.785 1.00 90.44 228 MET A N 1
ATOM 1732 C CA . MET A 1 228 ? 12.912 -6.615 -27.237 1.00 90.44 228 MET A CA 1
ATOM 1733 C C . MET A 1 228 ? 13.778 -7.431 -28.195 1.00 90.44 228 MET A C 1
ATOM 1735 O O . MET A 1 228 ? 13.577 -7.397 -29.408 1.00 90.44 228 MET A O 1
ATOM 1739 N N . VAL A 1 229 ? 14.722 -8.177 -27.634 1.00 90.25 229 VAL A N 1
ATOM 1740 C CA . VAL A 1 229 ? 15.573 -9.141 -28.332 1.00 90.25 229 VAL A CA 1
ATOM 1741 C C . VAL A 1 229 ? 15.400 -10.497 -27.658 1.00 90.25 229 VAL A C 1
ATOM 1743 O O . VAL A 1 229 ? 15.365 -10.586 -26.431 1.00 90.25 229 VAL A O 1
ATOM 1746 N N . THR A 1 230 ? 15.273 -11.552 -28.458 1.00 90.25 230 THR A N 1
ATOM 1747 C CA . THR A 1 230 ? 15.277 -12.934 -27.959 1.00 90.25 230 THR A CA 1
ATOM 1748 C C . THR A 1 230 ? 16.716 -13.434 -27.925 1.00 90.25 230 THR A C 1
ATOM 1750 O O . THR A 1 230 ? 17.464 -13.213 -28.874 1.00 90.25 230 THR A O 1
ATOM 1753 N N . LEU A 1 231 ? 17.098 -14.083 -26.831 1.00 90.50 231 LEU A N 1
ATOM 1754 C CA . LEU A 1 231 ? 18.432 -14.624 -26.596 1.00 90.50 231 LEU A CA 1
ATOM 1755 C C . LEU A 1 231 ? 18.370 -16.139 -26.777 1.00 90.50 231 LEU A C 1
ATOM 1757 O O . LEU A 1 231 ? 17.656 -16.826 -26.040 1.00 90.50 231 LEU A O 1
ATOM 1761 N N . HIS A 1 232 ? 19.075 -16.641 -27.788 1.00 86.88 232 HIS A N 1
ATOM 1762 C CA . HIS A 1 232 ? 19.203 -18.069 -28.037 1.00 86.88 232 HIS A CA 1
ATOM 1763 C C . HIS A 1 232 ? 20.673 -18.423 -28.330 1.00 86.88 232 HIS A C 1
ATOM 1765 O O . HIS A 1 232 ? 21.213 -17.893 -29.302 1.00 86.88 232 HIS A O 1
ATOM 1771 N N . PRO A 1 233 ? 21.313 -19.296 -27.526 1.00 89.75 233 PRO A N 1
ATOM 1772 C CA . PRO A 1 233 ? 20.786 -19.908 -26.300 1.00 89.75 233 PRO A CA 1
ATOM 1773 C C . PRO A 1 233 ? 20.447 -18.865 -25.216 1.00 89.75 233 PRO A C 1
ATOM 1775 O O . PRO A 1 233 ? 20.830 -17.700 -25.302 1.00 89.75 233 PRO A O 1
ATOM 1778 N N . MET A 1 234 ? 19.668 -19.271 -24.207 1.00 94.56 234 MET A N 1
ATOM 1779 C CA . MET A 1 234 ? 19.386 -18.396 -23.065 1.00 94.56 234 MET A CA 1
ATOM 1780 C C . MET A 1 234 ? 20.689 -18.095 -22.327 1.00 94.56 234 MET A C 1
ATOM 1782 O O . MET A 1 234 ? 21.472 -19.010 -22.079 1.00 94.56 234 MET A O 1
ATOM 1786 N N . THR A 1 235 ? 20.897 -16.841 -21.936 1.00 94.81 235 THR A N 1
ATOM 1787 C CA . THR A 1 235 ? 22.196 -16.402 -21.415 1.00 94.81 235 THR A CA 1
ATOM 1788 C C . THR A 1 235 ? 22.065 -15.480 -20.212 1.00 94.81 235 THR A C 1
ATOM 1790 O O . THR A 1 235 ? 21.065 -14.783 -20.023 1.00 94.81 235 THR A O 1
ATOM 1793 N N . ASN A 1 236 ? 23.089 -15.490 -19.370 1.00 94.00 236 ASN A N 1
ATOM 1794 C CA . ASN A 1 236 ? 23.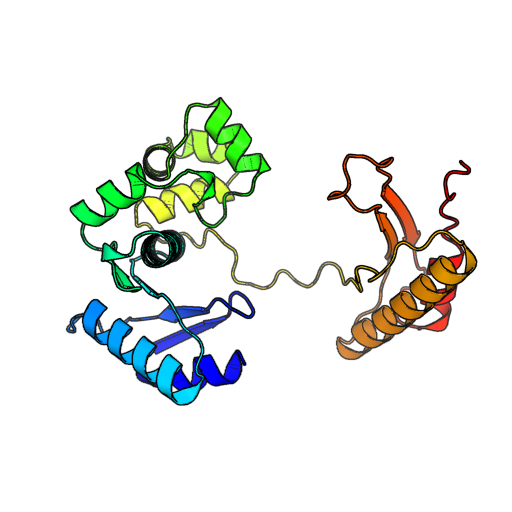347 -14.476 -18.354 1.00 94.00 236 ASN A CA 1
ATOM 1795 C C . ASN A 1 236 ? 24.748 -13.868 -18.520 1.00 94.00 236 ASN A C 1
ATOM 1797 O O . ASN A 1 236 ? 25.230 -13.187 -17.609 1.00 94.00 236 ASN A O 1
ATOM 1801 N N . ASP A 1 237 ? 25.395 -14.114 -19.664 1.00 95.12 237 ASP A N 1
ATOM 1802 C CA . ASP A 1 237 ? 26.696 -13.556 -19.987 1.00 95.12 237 ASP A CA 1
ATOM 1803 C C . ASP A 1 237 ? 26.585 -12.046 -20.215 1.00 95.12 237 ASP A C 1
ATOM 1805 O O . ASP A 1 237 ? 25.722 -11.543 -20.937 1.00 95.12 237 ASP A O 1
ATOM 1809 N N . SER A 1 238 ? 27.463 -11.293 -19.560 1.00 93.69 238 SER A N 1
ATOM 1810 C CA . SER A 1 238 ? 27.398 -9.835 -19.601 1.00 93.69 238 SER A CA 1
ATOM 1811 C C . SER A 1 238 ? 27.673 -9.282 -20.999 1.00 93.69 238 SER A C 1
ATOM 1813 O O . SER A 1 238 ? 27.074 -8.278 -21.376 1.00 93.69 238 SER A O 1
ATOM 1815 N N . LEU A 1 239 ? 28.582 -9.897 -21.758 1.00 93.00 239 LEU A N 1
ATOM 1816 C CA . LEU A 1 239 ? 28.978 -9.414 -23.078 1.00 93.00 239 LEU A CA 1
ATOM 1817 C C . LEU A 1 239 ? 27.865 -9.667 -24.092 1.00 93.00 239 LEU A C 1
ATOM 1819 O O . LEU A 1 239 ? 27.517 -8.754 -24.843 1.00 93.00 239 LEU A O 1
ATOM 1823 N N . GLU A 1 240 ? 27.244 -10.846 -24.052 1.00 93.44 240 GLU A N 1
ATOM 1824 C CA . GLU A 1 240 ? 26.082 -11.171 -24.885 1.00 93.44 240 GLU A CA 1
ATOM 1825 C C . GLU A 1 240 ? 24.895 -10.246 -24.585 1.00 93.44 240 GLU A C 1
ATOM 1827 O O . GLU A 1 240 ? 24.262 -9.717 -25.504 1.00 93.44 240 GLU A O 1
ATOM 1832 N N . LEU A 1 241 ? 24.632 -9.956 -23.305 1.00 94.06 241 LEU A N 1
ATOM 1833 C CA . LEU A 1 241 ? 23.577 -9.021 -22.906 1.00 94.06 241 LEU A CA 1
ATOM 1834 C C . LEU A 1 241 ? 23.876 -7.578 -23.340 1.00 94.06 241 LEU A C 1
ATOM 1836 O O . LEU A 1 241 ? 22.968 -6.875 -23.786 1.00 94.06 241 LEU A O 1
ATOM 1840 N N . ILE A 1 242 ? 25.129 -7.120 -23.246 1.00 93.81 242 ILE A N 1
ATOM 1841 C CA . ILE A 1 242 ? 25.538 -5.792 -23.733 1.00 93.81 242 ILE A CA 1
ATOM 1842 C C . ILE A 1 242 ? 25.378 -5.708 -25.254 1.00 93.81 242 ILE A C 1
ATOM 1844 O O . ILE A 1 242 ? 24.844 -4.717 -25.760 1.00 93.81 242 ILE A O 1
ATOM 1848 N N . ALA A 1 243 ? 25.816 -6.732 -25.988 1.00 90.88 243 ALA A N 1
ATOM 1849 C CA . ALA A 1 243 ? 25.679 -6.792 -27.439 1.00 90.88 243 ALA A CA 1
ATOM 1850 C C . ALA A 1 243 ? 24.200 -6.760 -27.856 1.00 90.88 243 ALA A C 1
ATOM 1852 O O . ALA A 1 243 ? 23.809 -5.937 -28.687 1.00 90.88 243 ALA A O 1
ATOM 1853 N N . ALA A 1 244 ? 23.352 -7.565 -27.209 1.00 90.06 244 ALA A N 1
ATOM 1854 C CA . ALA A 1 244 ? 21.912 -7.583 -27.449 1.00 90.06 244 ALA A CA 1
ATOM 1855 C C . ALA A 1 244 ? 21.245 -6.233 -27.126 1.00 90.06 244 ALA A C 1
ATOM 1857 O O . ALA A 1 244 ? 20.446 -5.732 -27.922 1.00 90.06 244 ALA A O 1
ATOM 1858 N N . ALA A 1 245 ? 21.615 -5.597 -26.008 1.00 89.31 245 ALA A N 1
ATOM 1859 C CA . ALA A 1 245 ? 21.103 -4.279 -25.629 1.00 89.31 245 ALA A CA 1
ATOM 1860 C C . ALA A 1 245 ? 21.458 -3.196 -26.660 1.00 89.31 245 ALA A C 1
ATOM 1862 O O . ALA A 1 245 ? 20.644 -2.318 -26.942 1.00 89.31 245 ALA A O 1
ATOM 1863 N N . ARG A 1 246 ? 22.663 -3.269 -27.242 1.00 83.19 246 ARG A N 1
ATOM 1864 C CA . ARG A 1 246 ? 23.151 -2.330 -28.264 1.00 83.19 246 ARG A CA 1
ATOM 1865 C C . ARG A 1 246 ? 22.551 -2.582 -29.648 1.00 83.19 246 ARG A C 1
ATOM 1867 O O . ARG A 1 246 ? 22.316 -1.628 -30.386 1.00 83.19 246 ARG A O 1
ATOM 1874 N N . HIS A 1 247 ? 22.290 -3.839 -30.009 1.00 70.62 247 HIS A N 1
ATOM 1875 C CA . HIS A 1 247 ? 21.644 -4.193 -31.279 1.00 70.62 247 HIS A CA 1
ATOM 1876 C C . HIS A 1 247 ? 20.168 -3.805 -31.336 1.00 70.62 247 HIS A C 1
ATOM 1878 O O . HIS A 1 247 ? 19.614 -3.618 -32.426 1.00 70.62 247 HIS A O 1
ATOM 1884 N N . GLY A 1 248 ? 19.546 -3.582 -30.179 1.00 59.03 248 GLY A N 1
ATOM 1885 C CA . GLY A 1 248 ? 18.310 -2.833 -30.086 1.00 59.03 248 GLY A CA 1
ATOM 1886 C C . GLY A 1 248 ? 18.516 -1.368 -30.480 1.00 59.03 248 GLY A C 1
ATOM 1887 O O . GLY A 1 248 ? 18.464 -0.507 -29.613 1.00 59.03 248 GLY A O 1
ATOM 1888 N N . ARG A 1 249 ? 18.737 -1.051 -31.769 1.00 47.38 249 ARG A N 1
ATOM 1889 C CA . ARG A 1 249 ? 18.682 0.336 -32.267 1.00 47.38 249 ARG A CA 1
ATOM 1890 C C . ARG A 1 249 ? 17.323 0.905 -31.877 1.00 47.38 249 ARG A C 1
ATOM 1892 O O . ARG A 1 249 ? 16.304 0.504 -32.443 1.00 47.38 249 ARG A O 1
ATOM 1899 N N . MET A 1 250 ? 17.318 1.784 -30.889 1.00 49.00 250 MET A N 1
ATOM 1900 C CA . MET A 1 250 ? 16.188 2.634 -30.580 1.00 49.00 250 MET A CA 1
ATOM 1901 C C . MET A 1 250 ? 16.433 3.904 -31.376 1.00 49.00 250 MET A C 1
ATOM 1903 O O . MET A 1 250 ? 17.430 4.588 -31.152 1.00 49.00 250 MET A O 1
ATOM 1907 N N . LEU A 1 251 ? 15.591 4.152 -32.375 1.00 37.16 251 LEU A N 1
ATOM 1908 C CA . LEU A 1 251 ? 15.619 5.411 -33.101 1.00 37.16 251 LEU A CA 1
ATOM 1909 C C . LEU A 1 251 ? 15.336 6.507 -32.070 1.00 37.16 251 LEU A C 1
ATOM 1911 O O . LEU A 1 251 ? 14.232 6.589 -31.528 1.00 37.16 251 LEU A O 1
ATOM 1915 N N . ALA A 1 252 ? 16.367 7.278 -31.729 1.00 37.28 252 ALA A N 1
ATOM 1916 C CA . ALA A 1 252 ? 16.163 8.576 -31.121 1.00 37.28 252 ALA A CA 1
ATOM 1917 C C . ALA A 1 252 ? 15.438 9.408 -32.179 1.00 37.28 252 ALA A C 1
ATOM 1919 O O . ALA A 1 252 ? 15.909 9.493 -33.314 1.00 37.28 252 ALA A O 1
ATOM 1920 N N . ALA A 1 253 ? 14.266 9.935 -31.833 1.00 36.16 253 ALA A N 1
ATOM 1921 C CA . ALA A 1 253 ? 13.614 10.932 -32.658 1.00 36.16 253 ALA A CA 1
ATOM 1922 C C . ALA A 1 253 ? 14.614 12.080 -32.864 1.00 36.16 253 ALA A C 1
ATOM 1924 O O . ALA A 1 253 ? 15.075 12.680 -31.890 1.00 36.16 253 ALA A O 1
ATOM 1925 N N . SER A 1 254 ? 15.002 12.315 -34.119 1.00 27.84 254 SER A N 1
ATOM 1926 C CA . SER A 1 254 ? 15.613 13.584 -34.506 1.00 27.84 254 SER A CA 1
ATOM 1927 C C . SER A 1 254 ? 14.620 14.716 -34.204 1.00 27.84 254 SER A C 1
ATOM 1929 O O . SER A 1 254 ? 13.413 14.455 -34.245 1.00 27.84 254 SER A O 1
ATOM 1931 N N . PRO A 1 255 ? 15.114 15.917 -33.852 1.00 36.28 255 PRO A N 1
ATOM 1932 C CA . PRO A 1 255 ? 14.277 17.074 -33.539 1.00 36.28 255 PRO A CA 1
ATOM 1933 C C . PRO A 1 255 ? 13.311 17.443 -34.669 1.00 36.28 255 PRO A C 1
ATOM 1935 O O . PRO A 1 255 ? 13.642 17.172 -35.847 1.00 36.28 255 PRO A O 1
#

Radius of gyration: 23.02 Å; chains: 1; bounding box: 51×42×60 Å